Protein AF-A0A5M6CST7-F1 (afdb_monomer_lite)

Sequence (290 aa):
MNEDNNKEHNEEEEQFSDDPEEQLRIENELLRLKLQAETGAELQQLENIPPDVENAFLNNILAFERQLDSIEETKIFDLIGQPADFKNESELSNEEIETELERLVELLESHQIEVDYGTDYSSRLKYKFITEELFEHSTQKFDIPDMVHHFIYEEFHPNHTLSIEGIAEDFLEMWFSRNMEKDSYIFSDEMISKDGESVTKEQFLLRVQHVFDAYIDFENAKYEIQDVSFHMTHEGEEPTATGYTEGILEYDAVLENKEIQKIKSPFKLYMQHRFGYWELFKINMPGLEL

Organism: NCBI:txid2608001

Radius of gyration: 27.17 Å; chains: 1; bounding box: 92×42×63 Å

Foldseek 3Di:
DDDDDDDDDDPPLDQPDPDPQVRLVVLLVVLQVVCCVVPVDDDDDDPPDRSVVSNVVSVVVVVVVVVVVVFDWDFPCVLLPNDPPDDALVVDDLVRLVVVLVVVQVSCVVSQEDEAELDDDRSSVVSNCVPPPRRRDIDGDDPDPPHHHYHYVCVVVPDVQSQQVVLVVVVLVCLQQVHDDLPDPQADQWAAAPVRDTDGSVRLVVLSNVLSVQFPHKAPKDWDWDDKDKDWDPPDPDIKIKIKIKTKIWIWTQGPVRDTDTDIDMKMWMWMDDPRHIHTRYIDDPSRHD

Secondary structure (DSSP, 8-state):
-----------------SSHHHHHHHHHHHHHHHHHHHH---PPP-TT--HHHHHHHHHHHHHHHHHHTTPPEEEHHHHTT--TTPPPGGGS-HHHHHHHHHHHHHHHHHTTEEEE-SS---HHHHHHHHHHTGGG-EEE----TT--EEEEHHHHS--HHHHHHHHHHHHHHHHHTT---TT-TTEEEEEE-TTS-EEEHHHHHHHHHHHHTTEEEEEEEEEEEEEEEEEEE--SSS-EEEEEEEEEEEEEEEETTS-EEEEEEEEEEEEEEETTEEEEEEEEBTTB--

Structure (mmCIF, N/CA/C/O backbone):
data_AF-A0A5M6CST7-F1
#
_entry.id   AF-A0A5M6CST7-F1
#
loop_
_atom_site.group_PDB
_atom_site.id
_atom_site.type_symbol
_atom_site.label_atom_id
_atom_site.label_alt_id
_atom_site.label_comp_id
_atom_site.label_asym_id
_atom_site.label_entity_id
_atom_site.label_seq_id
_atom_site.pdbx_PDB_ins_code
_atom_site.Cartn_x
_atom_site.Cartn_y
_atom_site.Cartn_z
_atom_site.occupancy
_atom_site.B_iso_or_equiv
_atom_site.auth_seq_id
_atom_site.auth_comp_id
_atom_site.auth_asym_id
_atom_site.auth_atom_id
_atom_site.pdbx_PDB_model_num
ATOM 1 N N . MET A 1 1 ? -68.973 12.621 8.209 1.00 36.19 1 MET A N 1
ATOM 2 C CA . MET A 1 1 ? -68.743 13.896 7.503 1.00 36.19 1 MET A CA 1
ATOM 3 C C . MET A 1 1 ? -67.533 14.534 8.153 1.00 36.19 1 MET A C 1
ATOM 5 O O . MET A 1 1 ? -67.666 14.929 9.302 1.00 36.19 1 MET A O 1
ATOM 9 N N . ASN A 1 2 ? -66.329 14.574 7.595 1.00 34.75 2 ASN A N 1
ATOM 10 C CA . ASN A 1 2 ? -65.741 14.267 6.276 1.00 34.75 2 ASN A CA 1
ATOM 11 C C . ASN A 1 2 ? -64.278 13.854 6.623 1.00 34.75 2 ASN A C 1
ATOM 13 O O . ASN A 1 2 ? -63.732 14.451 7.548 1.00 34.75 2 ASN A O 1
ATOM 17 N N . GLU A 1 3 ? -63.671 12.740 6.200 1.00 39.53 3 GLU A N 1
ATOM 18 C CA . GLU A 1 3 ? -63.185 12.349 4.856 1.00 39.53 3 GLU A CA 1
ATOM 19 C C . GLU A 1 3 ? -62.553 13.474 4.015 1.00 39.53 3 GLU A C 1
ATOM 21 O O . GLU A 1 3 ? -63.043 14.597 4.029 1.00 39.53 3 GLU A O 1
ATOM 26 N N . ASP A 1 4 ? -61.484 13.108 3.295 1.00 38.25 4 ASP A N 1
ATOM 27 C CA . ASP A 1 4 ? -60.551 13.890 2.456 1.00 38.25 4 ASP A CA 1
ATOM 28 C C . ASP 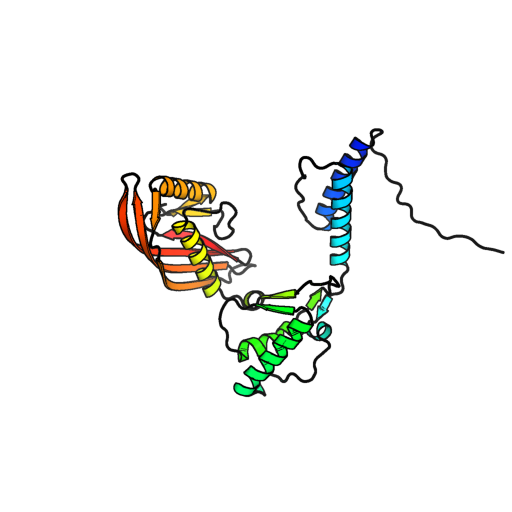A 1 4 ? -59.311 14.489 3.162 1.00 38.25 4 ASP A C 1
ATOM 30 O O . ASP A 1 4 ? -59.423 15.196 4.156 1.00 38.25 4 ASP A O 1
ATOM 34 N N . ASN A 1 5 ? -58.074 14.324 2.676 1.00 34.91 5 ASN A N 1
ATOM 35 C CA . ASN A 1 5 ? -57.596 13.629 1.479 1.00 34.91 5 ASN A CA 1
ATOM 36 C C . ASN A 1 5 ? -56.087 13.354 1.600 1.00 34.91 5 ASN A C 1
ATOM 38 O O . ASN A 1 5 ? -55.311 14.250 1.936 1.00 34.91 5 ASN A O 1
ATOM 42 N N . ASN A 1 6 ? -55.702 12.120 1.286 1.00 37.72 6 ASN A N 1
ATOM 43 C CA . ASN A 1 6 ? -54.333 11.665 1.078 1.00 37.72 6 ASN A CA 1
ATOM 44 C C . ASN A 1 6 ? -53.848 12.264 -0.258 1.00 37.72 6 ASN A C 1
ATOM 46 O O . ASN A 1 6 ? -54.464 12.002 -1.289 1.00 37.72 6 ASN A O 1
ATOM 50 N N . LYS A 1 7 ? -52.816 13.116 -0.257 1.00 34.19 7 LYS A N 1
ATOM 51 C CA . LYS A 1 7 ? -52.190 13.613 -1.493 1.00 34.19 7 LYS A CA 1
ATOM 52 C C . LYS A 1 7 ? -50.909 12.829 -1.742 1.00 34.19 7 LYS A C 1
ATOM 54 O O . LYS A 1 7 ? -49.888 13.107 -1.123 1.00 34.19 7 LYS A O 1
ATOM 59 N N . GLU A 1 8 ? -51.007 11.857 -2.639 1.00 35.62 8 GLU A N 1
ATOM 60 C CA . GLU A 1 8 ? -49.875 11.253 -3.338 1.00 35.62 8 GLU A CA 1
ATOM 61 C C . GLU A 1 8 ? -49.128 12.354 -4.111 1.00 35.62 8 GLU A C 1
ATOM 63 O O . GLU A 1 8 ? -49.735 13.112 -4.873 1.00 35.62 8 GLU A O 1
ATOM 68 N N . HIS A 1 9 ? -47.820 12.481 -3.880 1.00 35.41 9 HIS A N 1
ATOM 69 C CA . HIS A 1 9 ? -46.929 13.258 -4.738 1.00 35.41 9 HIS A CA 1
ATOM 70 C C . HIS A 1 9 ? -46.578 12.374 -5.941 1.00 35.41 9 HIS A C 1
ATOM 72 O O . HIS A 1 9 ? -45.672 11.555 -5.860 1.00 35.41 9 HIS A O 1
ATOM 78 N N . ASN A 1 10 ? -47.327 12.515 -7.036 1.00 35.41 10 ASN A N 1
ATOM 79 C CA . ASN A 1 10 ? -46.859 12.086 -8.351 1.00 35.41 10 ASN A CA 1
ATOM 80 C C . ASN A 1 10 ? -45.934 13.188 -8.879 1.00 35.41 10 ASN A C 1
ATOM 82 O O . ASN A 1 10 ? -46.397 14.301 -9.134 1.00 35.41 10 ASN A O 1
ATOM 86 N N . GLU A 1 11 ? -44.642 12.895 -8.999 1.00 44.38 11 GLU A N 1
ATOM 87 C CA . GLU A 1 11 ? -43.764 13.627 -9.912 1.00 44.38 11 GLU A CA 1
ATOM 88 C C . GLU A 1 11 ? -44.281 13.330 -11.330 1.00 44.38 11 GLU A C 1
ATOM 90 O O . GLU A 1 11 ? -44.349 12.174 -11.739 1.00 44.38 11 GLU A O 1
ATOM 95 N N . GLU A 1 12 ? -44.784 14.344 -12.036 1.00 44.75 12 GLU A N 1
ATOM 96 C CA . GLU A 1 12 ? -45.168 14.199 -13.443 1.00 44.75 12 GLU A CA 1
ATOM 97 C C . GLU A 1 12 ? -43.878 13.978 -14.250 1.00 44.75 12 GLU A C 1
ATOM 99 O O . GLU A 1 12 ? -43.030 14.867 -14.290 1.00 44.75 12 GLU A O 1
ATOM 104 N N . GLU A 1 13 ? -43.707 12.795 -14.849 1.00 57.06 13 GLU A N 1
ATOM 105 C CA . GLU A 1 13 ? -42.608 12.510 -15.782 1.00 57.06 13 GLU A CA 1
ATOM 106 C C . GLU A 1 13 ? -42.675 13.521 -16.941 1.00 57.06 13 GLU A C 1
ATOM 108 O O . GLU A 1 13 ? -43.621 13.521 -17.735 1.00 57.06 13 GLU A O 1
ATOM 113 N N . GLU A 1 14 ? -41.711 14.446 -17.006 1.00 68.25 14 GLU A N 1
ATOM 114 C CA . GLU A 1 14 ? -41.642 15.434 -18.082 1.00 68.25 14 GLU A CA 1
ATOM 115 C C . GLU A 1 14 ? -41.396 14.714 -19.418 1.00 68.25 14 GLU A C 1
ATOM 117 O O . GLU A 1 14 ? -40.376 14.061 -19.629 1.00 68.25 14 GLU A O 1
ATOM 122 N N . GLN A 1 15 ? -42.352 14.824 -20.341 1.00 76.19 15 GLN A N 1
ATOM 123 C CA . GLN A 1 15 ? -42.252 14.199 -21.656 1.00 76.19 15 GLN A CA 1
ATOM 124 C C . GLN A 1 15 ? -41.422 15.083 -22.607 1.00 76.19 15 GLN A C 1
ATOM 126 O O . GLN A 1 15 ? -41.842 16.181 -22.981 1.00 76.19 15 GLN A O 1
ATOM 131 N N . PHE A 1 16 ? -40.250 14.595 -23.010 1.00 80.06 16 PHE A N 1
ATOM 132 C CA . PHE A 1 16 ? -39.266 15.260 -23.871 1.00 80.06 16 PHE A CA 1
ATOM 133 C C . PHE A 1 16 ? -39.248 14.737 -25.319 1.00 80.06 16 PHE A C 1
ATOM 135 O O . PHE A 1 16 ? -38.820 15.469 -26.212 1.00 80.06 16 PHE A O 1
ATOM 142 N N . SER A 1 17 ? -39.729 13.513 -25.573 1.00 83.06 17 SER A N 1
ATOM 143 C CA . SER A 1 17 ? -39.926 12.948 -26.917 1.00 83.06 17 SER A CA 1
ATOM 144 C C . SER A 1 17 ? -41.232 12.143 -27.025 1.00 83.06 17 SER A C 1
ATOM 146 O O . SER A 1 17 ? -41.762 11.612 -26.047 1.00 83.06 17 SER A O 1
ATOM 148 N N . ASP A 1 18 ? -41.758 12.058 -28.250 1.00 80.94 18 ASP A N 1
ATOM 149 C CA . ASP A 1 18 ? -42.875 11.175 -28.615 1.00 80.94 18 ASP A CA 1
ATOM 150 C C . ASP A 1 18 ? -42.402 9.733 -28.899 1.00 80.94 18 ASP A C 1
ATOM 152 O O . ASP A 1 18 ? -43.227 8.819 -28.977 1.00 80.94 18 ASP A O 1
ATOM 156 N N . ASP A 1 19 ? -41.091 9.525 -29.076 1.00 86.75 19 ASP A N 1
ATOM 157 C CA . ASP A 1 19 ? -40.472 8.204 -29.191 1.00 86.75 19 ASP A CA 1
ATOM 158 C C . ASP A 1 19 ? -40.077 7.689 -27.792 1.00 86.75 19 ASP A C 1
ATOM 160 O O . ASP A 1 19 ? -39.205 8.286 -27.154 1.00 86.75 19 ASP A O 1
ATOM 164 N N . PRO A 1 20 ? -40.679 6.587 -27.300 1.00 83.12 20 PRO A N 1
ATOM 165 C CA . PRO A 1 20 ? -40.382 6.039 -25.977 1.00 83.12 20 PRO A CA 1
ATOM 166 C C . PRO A 1 20 ? -38.906 5.688 -25.763 1.00 83.12 20 PRO A C 1
ATOM 168 O O . PRO A 1 20 ? -38.406 5.789 -24.645 1.00 83.12 20 PRO A O 1
ATOM 171 N N . GLU A 1 21 ? -38.200 5.269 -26.817 1.00 83.81 21 GLU A N 1
ATOM 172 C CA . GLU A 1 21 ? -36.782 4.919 -26.705 1.00 83.81 21 GLU A CA 1
ATOM 173 C C . GLU A 1 21 ? -35.912 6.178 -26.589 1.00 83.81 21 GLU A C 1
ATOM 175 O O . GLU A 1 21 ? -34.983 6.227 -25.786 1.00 83.81 21 GLU A O 1
ATOM 180 N N . GLU A 1 22 ? -36.242 7.231 -27.340 1.00 84.06 22 GLU A N 1
ATOM 181 C CA . GLU A 1 22 ? -35.560 8.525 -27.259 1.00 84.06 22 GLU A CA 1
ATOM 182 C C . GLU A 1 22 ? -35.839 9.240 -25.928 1.00 84.06 22 GLU A C 1
ATOM 184 O O . GLU A 1 22 ? -34.917 9.803 -25.340 1.00 84.06 22 GLU A O 1
ATOM 189 N N . GLN A 1 23 ? -37.070 9.146 -25.410 1.00 88.38 23 GLN A N 1
ATOM 190 C CA . GLN A 1 23 ? -37.449 9.642 -24.083 1.00 88.38 23 GLN A CA 1
ATOM 191 C C . GLN A 1 23 ? -36.551 9.048 -22.987 1.00 88.38 23 GLN A C 1
ATOM 193 O O . GLN A 1 23 ? -35.937 9.794 -22.226 1.00 88.38 23 GLN A O 1
ATOM 198 N N . LEU A 1 24 ? -36.401 7.718 -22.959 1.00 86.38 24 LEU A N 1
ATOM 199 C CA . LEU A 1 24 ? -35.557 7.033 -21.974 1.00 86.38 24 LEU A CA 1
ATOM 200 C C . LEU A 1 24 ? -34.084 7.442 -22.079 1.00 86.38 24 LEU A C 1
ATOM 202 O O . LEU A 1 24 ? -33.397 7.560 -21.068 1.00 86.38 24 LEU A O 1
ATOM 206 N N . ARG A 1 25 ? -33.577 7.697 -23.291 1.00 86.75 25 ARG A N 1
ATOM 207 C CA . ARG A 1 25 ? -32.190 8.161 -23.466 1.00 86.75 25 ARG A CA 1
ATOM 208 C C . ARG A 1 25 ? -31.978 9.556 -22.879 1.00 86.75 25 ARG A C 1
ATOM 210 O O . ARG A 1 25 ? -30.948 9.784 -22.251 1.00 86.75 25 ARG A O 1
ATOM 217 N N . ILE A 1 26 ? -32.948 10.457 -23.042 1.00 87.19 26 ILE A N 1
ATOM 218 C CA . ILE A 1 26 ? -32.912 11.801 -22.447 1.00 87.19 26 ILE A CA 1
ATOM 219 C C . ILE A 1 26 ? -32.985 11.711 -20.917 1.00 87.19 26 ILE A C 1
ATOM 221 O O . ILE A 1 26 ? -32.210 12.370 -20.223 1.00 87.19 26 ILE A O 1
ATOM 225 N N . GLU A 1 27 ? -33.859 10.858 -20.381 1.00 87.25 27 GLU A N 1
ATOM 226 C CA . GLU A 1 27 ? -33.959 10.612 -18.937 1.00 87.25 27 GLU A CA 1
ATOM 227 C C . GLU A 1 27 ? -32.657 10.050 -18.354 1.00 87.25 27 GLU A C 1
ATOM 229 O O . GLU A 1 27 ? -32.213 10.508 -17.302 1.00 87.25 27 GLU A O 1
ATOM 234 N N . ASN A 1 28 ? -31.997 9.120 -19.051 1.00 88.50 28 ASN A N 1
ATOM 235 C CA . ASN A 1 28 ? -30.706 8.573 -18.625 1.00 88.50 28 ASN A CA 1
ATOM 236 C C . ASN A 1 28 ? -29.609 9.641 -18.605 1.00 88.50 28 ASN A C 1
ATOM 238 O O . ASN A 1 28 ? -28.805 9.681 -17.673 1.00 88.50 28 ASN A O 1
ATOM 242 N N . GLU A 1 29 ? -29.567 10.528 -19.603 1.00 88.19 29 GLU A N 1
ATOM 243 C CA . GLU A 1 29 ? -28.631 11.657 -19.604 1.00 88.19 29 GLU A CA 1
ATOM 244 C C . GLU A 1 29 ? -28.895 12.612 -18.436 1.00 88.19 29 GLU A C 1
ATOM 246 O O . GLU A 1 29 ? -27.953 13.015 -17.749 1.00 88.19 29 GLU A O 1
ATOM 251 N N . LEU A 1 30 ? -30.163 12.925 -18.157 1.00 88.75 30 LEU A N 1
ATOM 252 C CA . LEU A 1 30 ? -30.540 13.779 -17.033 1.00 88.75 30 LEU A CA 1
ATOM 253 C C . LEU A 1 30 ? -30.191 13.134 -15.684 1.00 88.75 30 LEU A C 1
ATOM 255 O O . LEU A 1 30 ? -29.635 13.807 -14.815 1.00 88.75 30 LEU A O 1
ATOM 259 N N . LEU A 1 31 ? -30.464 11.837 -15.516 1.00 86.81 31 LEU A N 1
ATOM 260 C CA . LEU A 1 31 ? -30.091 11.074 -14.323 1.00 86.81 31 LEU A CA 1
ATOM 261 C C . LEU A 1 31 ? -28.578 11.050 -14.120 1.00 86.81 31 LEU A C 1
ATOM 263 O O . LEU A 1 31 ? -28.119 11.217 -12.994 1.00 86.81 31 LEU A O 1
ATOM 267 N N . ARG A 1 32 ? -27.793 10.908 -15.192 1.00 87.12 32 ARG A N 1
ATOM 268 C CA . ARG A 1 32 ? -26.329 10.927 -15.115 1.00 87.12 32 ARG A CA 1
ATOM 269 C C . ARG A 1 32 ? -25.798 12.295 -14.689 1.00 87.12 32 ARG A C 1
ATOM 271 O O . ARG A 1 32 ? -24.958 12.365 -13.798 1.00 87.12 32 ARG A O 1
ATOM 278 N N . LEU A 1 33 ? -26.325 13.376 -15.269 1.00 87.75 33 LEU A N 1
ATOM 279 C CA . LEU A 1 33 ? -25.985 14.745 -14.861 1.00 87.75 33 LEU A CA 1
ATOM 280 C C . LEU A 1 33 ? -26.369 15.012 -13.403 1.00 87.75 33 LEU A C 1
ATOM 282 O O . LEU A 1 33 ? -25.621 15.658 -12.675 1.00 87.75 33 LEU A O 1
ATOM 286 N N . LYS A 1 34 ? -27.526 14.503 -12.970 1.00 85.81 34 LYS A N 1
ATOM 287 C CA . LYS A 1 34 ? -27.993 14.607 -11.587 1.00 85.81 34 LYS A CA 1
ATOM 288 C C . LYS A 1 34 ? -27.090 13.839 -10.625 1.00 85.81 34 LYS A C 1
ATOM 290 O O . LYS A 1 34 ? -26.701 14.402 -9.612 1.00 85.81 34 LYS A O 1
ATOM 295 N N . LEU A 1 35 ? -26.714 12.606 -10.963 1.00 84.31 35 LEU A N 1
ATOM 296 C CA . LEU A 1 35 ? -25.753 11.801 -10.205 1.00 84.31 35 LEU A CA 1
ATOM 297 C C . LEU A 1 35 ? -24.406 12.511 -10.089 1.00 84.31 35 LEU A C 1
ATOM 299 O O . LEU A 1 35 ? -23.912 12.685 -8.981 1.00 84.31 35 LEU A O 1
ATOM 303 N N . GLN A 1 36 ? -23.859 13.004 -11.200 1.00 84.44 36 GLN A N 1
ATOM 304 C CA . GLN A 1 36 ? -22.606 13.757 -11.201 1.00 84.44 36 GLN A CA 1
ATOM 305 C C . GLN A 1 36 ? -22.696 15.025 -10.336 1.00 84.44 36 GLN A C 1
ATOM 307 O O . GLN A 1 36 ? -21.750 15.358 -9.629 1.00 84.44 36 GLN A O 1
ATOM 312 N N . ALA A 1 37 ? -23.828 15.732 -10.366 1.00 83.44 37 ALA A N 1
ATOM 313 C CA . ALA A 1 37 ? -24.028 16.946 -9.580 1.00 83.44 37 ALA A CA 1
ATOM 314 C C . ALA A 1 37 ? -24.250 16.681 -8.079 1.00 83.44 37 ALA A C 1
ATOM 316 O O . ALA A 1 37 ? -23.773 17.468 -7.266 1.00 83.44 37 ALA A O 1
ATOM 317 N N . GLU A 1 38 ? -24.989 15.625 -7.717 1.00 80.75 38 GLU A N 1
ATOM 318 C CA . GLU A 1 38 ? -25.287 15.270 -6.319 1.00 80.75 38 GLU A CA 1
ATOM 319 C C . GLU A 1 38 ? -24.093 14.575 -5.640 1.00 80.75 38 GLU A C 1
ATOM 321 O O . GLU A 1 38 ? -23.806 14.874 -4.489 1.00 80.75 38 GLU A O 1
ATOM 326 N N . THR A 1 39 ? -23.371 13.705 -6.354 1.00 75.69 39 THR A N 1
ATOM 327 C CA . THR A 1 39 ? -22.379 12.779 -5.758 1.00 75.69 39 THR A CA 1
ATOM 328 C C . THR A 1 39 ? -20.943 13.010 -6.236 1.00 75.69 39 THR A C 1
ATOM 330 O O . THR A 1 39 ? -20.000 12.474 -5.666 1.00 75.69 39 THR A O 1
ATOM 333 N N . GLY A 1 40 ? -20.746 13.781 -7.312 1.00 74.88 40 GLY A N 1
ATOM 334 C CA . GLY A 1 40 ? -19.445 13.910 -7.974 1.00 74.88 40 GLY A CA 1
ATOM 335 C C . GLY A 1 40 ? -19.045 12.703 -8.832 1.00 74.88 40 GLY A C 1
ATOM 336 O O . GLY A 1 40 ? -17.993 12.749 -9.466 1.00 74.88 40 GLY A O 1
ATOM 337 N N . ALA A 1 41 ? -19.863 11.644 -8.897 1.00 74.31 41 ALA A N 1
ATOM 338 C CA . ALA A 1 41 ? -19.558 10.445 -9.671 1.00 74.31 41 ALA A CA 1
ATOM 339 C C . ALA A 1 41 ? -19.492 10.735 -11.183 1.00 74.31 41 ALA A C 1
ATOM 341 O O . ALA A 1 41 ? -20.476 11.142 -11.809 1.00 74.31 41 ALA A O 1
ATOM 342 N N . GLU A 1 42 ? -18.340 10.463 -11.797 1.00 73.06 42 GLU A N 1
ATOM 343 C CA . GLU A 1 42 ? -18.177 10.486 -13.251 1.00 73.06 42 GLU A CA 1
ATOM 344 C C . GLU A 1 42 ? -18.534 9.120 -13.843 1.00 73.06 42 GLU A C 1
ATOM 346 O O . GLU A 1 42 ? -17.693 8.243 -14.038 1.00 73.06 42 GLU A O 1
ATOM 351 N N . LEU A 1 43 ? -19.817 8.925 -14.137 1.00 71.25 43 LEU A N 1
ATOM 352 C CA . LEU A 1 43 ? -20.273 7.712 -14.807 1.00 71.25 43 LEU A CA 1
ATOM 353 C C . LEU A 1 43 ? -19.960 7.799 -16.304 1.00 71.25 43 LEU A C 1
ATOM 355 O O . LEU A 1 43 ? -20.490 8.651 -17.018 1.00 71.25 43 LEU A O 1
ATOM 359 N N . GLN A 1 44 ? -19.118 6.893 -16.798 1.00 67.94 44 GLN A N 1
ATOM 360 C CA . GLN A 1 44 ? -18.920 6.735 -18.236 1.00 67.94 44 GLN A CA 1
ATOM 361 C C . GLN A 1 44 ? -20.199 6.198 -18.887 1.00 67.94 44 GLN A C 1
ATOM 363 O O . GLN A 1 44 ? -20.944 5.415 -18.293 1.00 67.94 44 GLN A O 1
ATOM 368 N N . GLN A 1 45 ? -20.465 6.620 -20.125 1.00 65.12 45 GLN A N 1
ATOM 369 C CA . GLN A 1 45 ? -21.585 6.085 -20.889 1.00 65.12 45 GLN A CA 1
ATOM 370 C C . GLN A 1 45 ? -21.347 4.597 -21.152 1.00 65.12 45 GLN A C 1
ATOM 372 O O . GLN A 1 45 ? -20.356 4.217 -21.775 1.00 65.12 45 GLN A O 1
ATOM 377 N N . LEU A 1 46 ? -22.260 3.754 -20.675 1.00 65.94 46 LEU A N 1
ATOM 378 C CA . LEU A 1 46 ? -22.184 2.321 -20.911 1.00 65.94 46 LEU A CA 1
ATOM 379 C C . LEU A 1 46 ? -22.594 2.036 -22.360 1.00 65.94 46 LEU A C 1
ATOM 381 O O . LEU A 1 46 ? -23.756 2.184 -22.741 1.00 65.94 46 LEU A O 1
ATOM 385 N N . GLU A 1 47 ? -21.631 1.659 -23.199 1.00 68.81 47 GLU A N 1
ATOM 386 C CA . GLU A 1 47 ? -21.910 1.352 -24.600 1.00 68.81 47 GLU A CA 1
ATOM 387 C C . GLU A 1 47 ? -22.736 0.059 -24.735 1.00 68.81 47 GLU A C 1
ATOM 389 O O . GLU A 1 47 ? -22.429 -0.965 -24.127 1.00 68.81 47 GLU A O 1
ATOM 394 N N . ASN A 1 48 ? -23.745 0.082 -25.614 1.00 76.12 48 ASN A N 1
ATOM 395 C CA . ASN A 1 48 ? -24.581 -1.069 -25.994 1.00 76.12 48 ASN A CA 1
ATOM 396 C C . ASN A 1 48 ? -25.521 -1.627 -24.908 1.00 76.12 48 ASN A C 1
ATOM 398 O O . ASN A 1 48 ? -25.870 -2.809 -24.954 1.00 76.12 48 ASN A O 1
ATOM 402 N N . ILE A 1 49 ? -25.977 -0.797 -23.968 1.00 82.62 49 ILE A N 1
ATOM 403 C CA . ILE A 1 49 ? -27.019 -1.184 -23.007 1.00 82.62 49 ILE A CA 1
ATOM 404 C C . ILE A 1 49 ? -28.393 -0.671 -23.476 1.00 82.62 49 ILE A C 1
ATOM 406 O O . ILE A 1 49 ? -28.491 0.473 -23.923 1.00 82.62 49 ILE A O 1
ATOM 410 N N . PRO A 1 50 ? -29.460 -1.492 -23.405 1.00 89.75 50 PRO A N 1
ATOM 411 C CA . PRO A 1 50 ? -30.828 -1.029 -23.628 1.00 89.75 50 PRO A CA 1
ATOM 412 C C . PRO A 1 50 ? -31.199 0.149 -22.702 1.00 89.75 50 PRO A C 1
ATOM 414 O O . PRO A 1 50 ? -30.890 0.084 -21.508 1.00 89.75 50 PRO A O 1
ATOM 417 N N . PRO A 1 51 ? -31.862 1.213 -23.203 1.00 85.19 51 PRO A N 1
ATOM 418 C CA . PRO A 1 51 ? -32.141 2.417 -22.411 1.00 85.19 51 PRO A CA 1
ATOM 419 C C . PRO A 1 51 ? -32.899 2.167 -21.101 1.00 85.19 51 PRO A C 1
ATOM 421 O O . PRO A 1 51 ? -32.629 2.830 -20.106 1.00 85.19 51 PRO A O 1
ATOM 424 N N . ASP A 1 52 ? -33.801 1.188 -21.071 1.00 87.12 52 ASP A N 1
ATOM 425 C CA . ASP A 1 52 ? -34.563 0.782 -19.886 1.00 87.12 52 ASP A CA 1
ATOM 426 C C . ASP A 1 52 ? -33.684 0.136 -18.801 1.00 87.12 52 ASP A C 1
ATOM 428 O O . ASP A 1 52 ? -33.854 0.403 -17.611 1.00 87.12 52 ASP A O 1
ATOM 432 N N . VAL A 1 53 ? -32.708 -0.681 -19.205 1.00 84.88 53 VAL A N 1
ATOM 433 C CA . VAL A 1 53 ? -31.750 -1.316 -18.287 1.00 84.88 53 VAL A CA 1
ATOM 434 C C . VAL A 1 53 ? -30.800 -0.278 -17.695 1.00 84.88 53 VAL A C 1
ATOM 436 O O . VAL A 1 53 ? -30.538 -0.298 -16.492 1.00 84.88 53 VAL A O 1
ATOM 439 N N . GLU A 1 54 ? -30.307 0.647 -18.520 1.00 87.00 54 GLU A N 1
ATOM 440 C CA . GLU A 1 54 ? -29.472 1.756 -18.053 1.00 87.00 54 GLU A CA 1
ATOM 441 C C . GLU A 1 54 ? -30.245 2.666 -17.084 1.00 87.00 54 GLU A C 1
ATOM 443 O O . GLU A 1 54 ? -29.718 3.019 -16.030 1.00 87.00 54 GLU A O 1
ATOM 448 N N . ASN A 1 55 ? -31.512 2.973 -17.375 1.00 87.44 55 ASN A N 1
ATOM 449 C CA . ASN A 1 55 ? -32.364 3.775 -16.499 1.00 87.44 55 ASN A CA 1
ATOM 450 C C . ASN A 1 55 ? -32.532 3.132 -15.115 1.00 87.44 55 ASN A C 1
ATOM 452 O O . ASN A 1 55 ? -32.329 3.779 -14.085 1.00 87.44 55 ASN A O 1
ATOM 456 N N . ALA A 1 56 ? -32.845 1.833 -15.082 1.00 85.12 56 ALA A N 1
ATOM 457 C CA . ALA A 1 56 ? -32.975 1.082 -13.838 1.00 85.12 56 ALA A CA 1
ATOM 458 C C . ALA A 1 56 ? -31.663 1.071 -13.035 1.00 85.12 56 ALA A C 1
ATOM 460 O O . ALA A 1 56 ? -31.681 1.219 -11.813 1.00 85.12 56 ALA A O 1
ATOM 461 N N . PHE A 1 57 ? -30.520 0.931 -13.709 1.00 86.31 57 PHE A N 1
ATOM 462 C CA . PHE A 1 57 ? -29.203 0.977 -13.078 1.00 86.31 57 PHE A CA 1
ATOM 463 C C . PHE A 1 57 ? -28.897 2.347 -12.457 1.00 86.31 57 PHE A C 1
ATOM 465 O O . PHE A 1 57 ? -28.551 2.409 -11.278 1.00 86.31 57 PHE A O 1
ATOM 472 N N . LEU A 1 58 ? -29.078 3.441 -13.205 1.00 86.50 58 LEU A N 1
ATOM 473 C CA . LEU A 1 58 ? -28.832 4.802 -12.713 1.00 86.50 58 LEU A CA 1
ATOM 474 C C . LEU A 1 58 ? -29.733 5.146 -11.521 1.00 86.50 58 LEU A C 1
ATOM 476 O O . LEU A 1 58 ? -29.268 5.728 -10.543 1.00 86.50 58 LEU A O 1
ATOM 480 N N . ASN A 1 59 ? -31.001 4.734 -11.560 1.00 84.19 59 ASN A N 1
ATOM 481 C CA . ASN A 1 59 ? -31.914 4.911 -10.433 1.00 84.19 59 ASN A CA 1
ATOM 482 C C . ASN A 1 59 ? -31.481 4.113 -9.195 1.00 84.19 59 ASN A C 1
ATOM 484 O O . ASN A 1 59 ? -31.579 4.629 -8.082 1.00 84.19 59 ASN A O 1
ATOM 488 N N . ASN A 1 60 ? -30.966 2.892 -9.370 1.00 82.75 60 ASN A N 1
ATOM 489 C CA . ASN A 1 60 ? -30.432 2.103 -8.258 1.00 82.75 60 ASN A CA 1
ATOM 490 C C . ASN A 1 60 ? -29.186 2.751 -7.641 1.00 82.75 60 ASN A C 1
ATOM 492 O O . ASN A 1 60 ? -29.104 2.814 -6.417 1.00 82.75 60 ASN A O 1
ATOM 496 N N . ILE A 1 61 ? -28.260 3.273 -8.458 1.00 83.12 61 ILE A N 1
ATOM 497 C CA . ILE A 1 61 ? -27.102 4.029 -7.953 1.00 83.12 61 ILE A CA 1
ATOM 498 C C . ILE A 1 61 ? -27.582 5.252 -7.178 1.00 83.12 61 ILE A C 1
ATOM 500 O O . ILE A 1 61 ? -27.192 5.438 -6.034 1.00 83.12 61 ILE A O 1
ATOM 504 N N . LEU A 1 62 ? -28.468 6.065 -7.756 1.00 81.12 62 LEU A N 1
ATOM 505 C CA . LEU A 1 62 ? -28.934 7.290 -7.105 1.00 81.12 62 LEU A CA 1
ATOM 506 C C . LEU A 1 62 ? -29.655 6.998 -5.784 1.00 81.12 62 LEU A C 1
ATOM 508 O O . LEU A 1 62 ? -29.487 7.729 -4.811 1.00 81.12 62 LEU A O 1
ATOM 512 N N . ALA A 1 63 ? -30.455 5.933 -5.735 1.00 79.81 63 ALA A N 1
ATOM 513 C CA . ALA A 1 63 ? -31.101 5.491 -4.506 1.00 79.81 63 ALA A CA 1
ATOM 514 C C . ALA A 1 63 ? -30.084 5.019 -3.456 1.00 79.81 63 ALA A C 1
ATOM 516 O O . ALA A 1 63 ? -30.268 5.316 -2.278 1.00 79.81 63 ALA A O 1
ATOM 517 N N . PHE A 1 64 ? -29.025 4.324 -3.875 1.00 79.06 64 PHE A N 1
ATOM 518 C CA . PHE A 1 64 ? -27.945 3.877 -3.001 1.00 79.06 64 PHE A CA 1
ATOM 519 C C . PHE A 1 64 ? -27.148 5.058 -2.436 1.00 79.06 64 PHE A C 1
ATOM 521 O O . PHE A 1 64 ? -27.060 5.196 -1.223 1.00 79.06 64 PHE A O 1
ATOM 528 N N . GLU A 1 65 ? -26.674 5.970 -3.284 1.00 76.69 65 GLU A N 1
ATOM 529 C CA . GLU A 1 65 ? -25.910 7.163 -2.881 1.00 76.69 65 GLU A CA 1
ATOM 530 C C . GLU A 1 65 ? -26.701 8.050 -1.911 1.00 76.69 65 GLU A C 1
ATOM 532 O O . GLU A 1 65 ? -26.211 8.466 -0.867 1.00 76.69 65 GLU A O 1
ATOM 537 N N . ARG A 1 66 ? -27.994 8.259 -2.181 1.00 75.88 66 ARG A N 1
ATOM 538 C CA . ARG A 1 66 ? -28.869 9.008 -1.267 1.00 75.88 66 ARG A CA 1
ATOM 539 C C . ARG A 1 66 ? -29.101 8.297 0.056 1.00 75.88 66 ARG A C 1
ATOM 541 O O . ARG A 1 66 ? -29.326 8.958 1.067 1.00 75.88 66 ARG A O 1
ATOM 548 N N . GLN A 1 67 ? -29.107 6.964 0.051 1.00 71.50 67 GLN A N 1
ATOM 549 C CA . GLN A 1 67 ? -29.121 6.206 1.293 1.00 71.50 67 GLN A CA 1
ATOM 550 C C . GLN A 1 67 ? -27.810 6.440 2.045 1.00 71.50 67 GLN A C 1
ATOM 552 O O . GLN A 1 67 ? -27.902 6.814 3.209 1.00 71.50 67 GLN A O 1
ATOM 557 N N . LEU A 1 68 ? -26.646 6.346 1.389 1.00 70.56 68 LEU A N 1
ATOM 558 C CA . LEU A 1 68 ? -25.331 6.614 1.993 1.00 70.56 68 LEU A CA 1
ATOM 559 C C . LEU A 1 68 ? -25.255 7.994 2.657 1.00 70.56 68 LEU A C 1
ATOM 561 O O . LEU A 1 68 ? -24.906 8.079 3.833 1.00 70.56 68 LEU A O 1
ATOM 565 N N . ASP A 1 69 ? -25.675 9.050 1.956 1.00 67.75 69 ASP A N 1
ATOM 566 C CA . ASP A 1 69 ? -25.685 10.431 2.469 1.00 67.75 69 ASP A CA 1
ATOM 567 C C . ASP A 1 69 ? -26.579 10.622 3.705 1.00 67.75 69 ASP A C 1
ATOM 569 O O . ASP A 1 69 ? -26.443 11.592 4.455 1.00 67.75 69 ASP A O 1
ATOM 573 N N . SER A 1 70 ? -27.530 9.711 3.913 1.00 66.94 70 SER A N 1
ATOM 574 C CA . SER A 1 70 ? -28.489 9.758 5.016 1.00 66.94 70 SER A CA 1
ATOM 575 C C . SER A 1 70 ? -28.177 8.790 6.159 1.00 66.94 70 SER A C 1
ATOM 577 O O . SER A 1 70 ? -28.892 8.810 7.164 1.00 66.94 70 SER A O 1
ATOM 579 N N . ILE A 1 71 ? -27.150 7.940 6.026 1.00 74.12 71 ILE A N 1
ATOM 580 C CA . ILE A 1 71 ? -26.791 6.976 7.070 1.00 74.12 71 ILE A CA 1
ATOM 581 C C . ILE A 1 71 ? -26.188 7.718 8.259 1.00 74.12 71 ILE A C 1
ATOM 583 O O . ILE A 1 71 ? -25.226 8.473 8.136 1.00 74.12 71 ILE A O 1
ATOM 587 N N . GLU A 1 72 ? -26.767 7.477 9.435 1.00 77.00 72 GLU A N 1
ATOM 588 C CA . GLU A 1 72 ? -26.243 7.999 10.690 1.00 77.00 72 GLU A CA 1
ATOM 589 C C . GLU A 1 72 ? -24.847 7.421 10.958 1.00 77.00 72 GLU A C 1
ATOM 591 O O . GLU A 1 72 ? -24.645 6.202 10.978 1.00 77.00 72 GLU A O 1
ATOM 596 N N . GLU A 1 73 ? -23.887 8.310 11.199 1.00 85.69 73 GLU A N 1
ATOM 597 C CA . GLU A 1 73 ? -22.586 7.928 11.733 1.00 85.69 73 GLU A CA 1
ATOM 598 C C . GLU A 1 73 ? -22.738 7.421 13.172 1.00 85.69 73 GLU A C 1
ATOM 600 O O . GLU A 1 73 ? -23.434 8.012 14.004 1.00 85.69 73 GLU A O 1
ATOM 605 N N . THR A 1 74 ? -22.049 6.330 13.488 1.00 90.69 74 THR A N 1
ATOM 606 C CA . THR A 1 74 ? -21.985 5.758 14.831 1.00 90.69 74 THR A CA 1
ATOM 607 C C . THR A 1 74 ? -20.551 5.397 15.174 1.00 90.69 74 THR A C 1
ATOM 609 O O . THR A 1 74 ? -19.746 5.106 14.292 1.00 90.69 74 THR A O 1
ATOM 612 N N . LYS A 1 75 ? -20.205 5.415 16.460 1.00 93.75 75 LYS A N 1
ATOM 613 C CA . LYS A 1 75 ? -18.873 4.991 16.883 1.00 93.75 75 LYS A CA 1
ATOM 614 C C . LYS A 1 75 ? -18.745 3.483 16.794 1.00 93.75 75 LYS A C 1
ATOM 616 O O . LYS A 1 75 ? -19.700 2.764 17.093 1.00 93.75 75 LYS A O 1
ATOM 621 N N . ILE A 1 76 ? -17.541 2.999 16.506 1.00 93.31 76 ILE A N 1
ATOM 622 C CA . ILE A 1 76 ? -17.251 1.562 16.570 1.00 93.31 76 ILE A CA 1
ATOM 623 C C . ILE A 1 76 ? -17.594 1.001 17.949 1.00 93.31 76 ILE A C 1
ATOM 625 O O . ILE A 1 76 ? -18.221 -0.050 18.030 1.00 93.31 76 ILE A O 1
ATOM 629 N N . PHE A 1 77 ? -17.293 1.733 19.028 1.00 94.31 77 PHE A N 1
ATOM 630 C CA . PHE A 1 77 ? -17.654 1.331 20.389 1.00 94.31 77 PHE A CA 1
ATOM 631 C C . PHE A 1 77 ? -19.158 1.075 20.572 1.00 94.31 77 PHE A C 1
ATOM 633 O O . PHE A 1 77 ? -19.551 0.120 21.244 1.00 94.31 77 PHE A O 1
ATOM 640 N N . ASP A 1 78 ? -20.004 1.903 19.957 1.00 92.38 78 ASP A N 1
ATOM 641 C CA . ASP A 1 78 ? -21.458 1.743 20.000 1.00 92.38 78 ASP A CA 1
ATOM 642 C C . ASP A 1 78 ? -21.917 0.572 19.121 1.00 92.38 78 ASP A C 1
ATOM 644 O O . ASP A 1 78 ? -22.801 -0.191 19.521 1.00 92.38 78 ASP A O 1
ATOM 648 N N . LEU A 1 79 ? -21.284 0.397 17.955 1.00 90.12 79 LEU A N 1
ATOM 649 C CA . LEU A 1 79 ? -21.581 -0.672 17.000 1.00 90.12 79 LEU A CA 1
ATOM 650 C C . LEU A 1 79 ? -21.375 -2.065 17.609 1.00 90.12 79 LEU A C 1
ATOM 652 O O . LEU A 1 79 ? -22.200 -2.955 17.407 1.00 90.12 79 LEU A O 1
ATOM 656 N N . ILE A 1 80 ? -20.311 -2.231 18.396 1.00 91.94 80 ILE A N 1
ATOM 657 C CA . ILE A 1 80 ? -19.942 -3.507 19.028 1.00 91.94 80 ILE A CA 1
ATOM 658 C C . ILE A 1 80 ? -20.615 -3.734 20.394 1.00 91.94 80 ILE A C 1
ATOM 660 O O . ILE A 1 80 ? -20.259 -4.654 21.132 1.00 91.94 80 ILE A O 1
ATOM 664 N N . GLY A 1 81 ? -21.581 -2.886 20.765 1.00 90.81 81 GLY A N 1
ATOM 665 C CA . GLY A 1 81 ? -22.383 -3.056 21.979 1.00 90.81 81 GLY A CA 1
ATOM 666 C C . GLY A 1 81 ? -21.754 -2.516 23.268 1.00 90.81 81 GLY A C 1
ATOM 667 O O . GLY A 1 81 ? -22.150 -2.954 24.349 1.00 90.81 81 GLY A O 1
ATOM 668 N N . GLN A 1 82 ? -20.825 -1.559 23.172 1.00 92.31 82 GLN A N 1
ATOM 669 C CA . GLN A 1 82 ? -20.213 -0.846 24.304 1.00 92.31 82 GLN A CA 1
ATOM 670 C C . GLN A 1 82 ? -19.571 -1.774 25.358 1.00 92.31 82 GLN A C 1
ATOM 672 O O . GLN A 1 82 ? -19.978 -1.769 26.528 1.00 92.31 82 GLN A O 1
ATOM 677 N N . PRO A 1 83 ? -18.575 -2.595 24.986 1.00 89.62 83 PRO A N 1
ATOM 678 C CA . PRO A 1 83 ? -17.932 -3.521 25.909 1.00 89.62 83 PRO A CA 1
ATOM 679 C C . PRO A 1 83 ? -17.203 -2.757 27.024 1.00 89.62 83 PRO A C 1
ATOM 681 O O . PRO A 1 83 ? -16.215 -2.063 26.799 1.00 89.62 83 PRO A O 1
ATOM 684 N N . ALA A 1 84 ? -17.707 -2.870 28.254 1.00 81.00 84 ALA A N 1
ATOM 685 C CA . ALA A 1 84 ? -17.216 -2.108 29.407 1.00 81.00 84 ALA A CA 1
ATOM 686 C C . ALA A 1 84 ? -16.006 -2.744 30.119 1.00 81.00 84 ALA A C 1
ATOM 688 O O . ALA A 1 84 ? -15.538 -2.224 31.131 1.00 81.00 84 ALA A O 1
ATOM 689 N N . ASP A 1 85 ? -15.553 -3.908 29.663 1.00 89.50 85 ASP A N 1
ATOM 690 C CA . ASP A 1 85 ? -14.602 -4.769 30.361 1.00 89.50 85 ASP A CA 1
ATOM 691 C C . ASP A 1 85 ? -13.187 -4.762 29.767 1.00 89.50 85 ASP A C 1
ATOM 693 O O . ASP A 1 85 ? -12.283 -5.345 30.371 1.00 89.50 85 ASP A O 1
ATOM 697 N N . PHE A 1 86 ? -12.967 -4.065 28.650 1.00 91.12 86 PHE A N 1
ATOM 698 C CA . PHE A 1 86 ? -11.623 -3.814 28.136 1.00 91.12 86 PHE A CA 1
ATOM 699 C C . PHE A 1 86 ? -10.938 -2.724 28.954 1.00 91.12 86 PHE A C 1
ATOM 701 O O . PHE A 1 86 ? -11.413 -1.593 29.067 1.00 91.12 86 PHE A O 1
ATOM 708 N N . LYS A 1 87 ? -9.809 -3.086 29.561 1.00 91.62 87 LYS A N 1
ATOM 709 C CA . LYS A 1 87 ? -8.992 -2.157 30.342 1.00 91.62 87 LYS A CA 1
ATOM 710 C C . LYS A 1 87 ? -8.059 -1.377 29.431 1.00 91.62 87 LYS A C 1
ATOM 712 O O . LYS A 1 87 ? -7.700 -1.839 28.350 1.00 91.62 87 LYS A O 1
ATOM 717 N N . ASN A 1 88 ? -7.611 -0.231 29.925 1.00 91.50 88 ASN A N 1
ATOM 718 C CA . ASN A 1 88 ? -6.552 0.534 29.287 1.00 91.50 88 ASN A CA 1
ATOM 719 C C . ASN A 1 88 ? -5.250 -0.291 29.211 1.00 91.50 88 ASN A C 1
ATOM 721 O O . ASN A 1 88 ? -4.958 -1.095 30.103 1.00 91.50 88 ASN A O 1
ATOM 725 N N . GLU A 1 89 ? -4.470 -0.101 28.147 1.00 93.75 89 GLU A N 1
ATOM 726 C CA . GLU A 1 89 ? -3.286 -0.915 27.855 1.00 93.75 89 GLU A CA 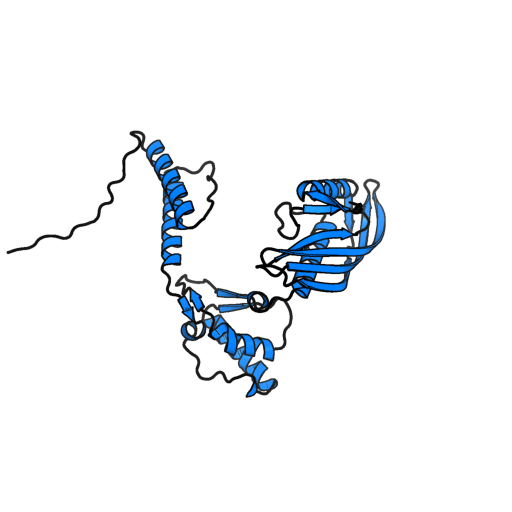1
ATOM 727 C C . GLU A 1 89 ? -2.250 -0.900 28.996 1.00 93.75 89 GLU A C 1
ATOM 729 O O . GLU A 1 89 ? -1.548 -1.886 29.237 1.00 93.75 89 GLU A O 1
ATOM 734 N N . SER A 1 90 ? -2.160 0.219 29.716 1.00 92.75 90 SER A N 1
ATOM 735 C CA . SER A 1 90 ? -1.200 0.494 30.781 1.00 92.75 90 SER A CA 1
ATOM 736 C C . SER A 1 90 ? -1.494 -0.289 32.060 1.00 92.75 90 SER A C 1
ATOM 738 O O . SER A 1 90 ? -0.610 -0.449 32.904 1.00 92.75 90 SER A O 1
ATOM 740 N N . GLU A 1 91 ? -2.710 -0.824 32.185 1.00 93.75 91 GLU A N 1
ATOM 741 C CA . GLU A 1 91 ? -3.146 -1.648 33.311 1.00 93.75 91 GLU A CA 1
ATOM 742 C C . GLU A 1 91 ? -2.881 -3.145 33.100 1.00 93.75 91 GLU A C 1
ATOM 744 O O . GLU A 1 91 ? -3.061 -3.930 34.033 1.00 93.75 91 GLU A O 1
ATOM 749 N N . LEU A 1 92 ? -2.458 -3.547 31.897 1.00 94.81 92 LEU A N 1
ATOM 750 C CA . LEU A 1 92 ? -2.286 -4.942 31.497 1.00 94.81 92 LEU A CA 1
ATOM 751 C C . LEU A 1 92 ? -0.807 -5.307 31.317 1.00 94.81 92 LEU A C 1
ATOM 753 O O . LEU A 1 92 ? -0.010 -4.561 30.733 1.00 94.81 92 LEU A O 1
ATOM 757 N N . SER A 1 93 ? -0.435 -6.502 31.774 1.00 95.69 93 SER A N 1
ATOM 758 C CA . SER A 1 93 ? 0.839 -7.140 31.419 1.00 95.69 93 SER A CA 1
ATOM 759 C C . SER A 1 93 ? 0.874 -7.551 29.941 1.00 95.69 93 SER A C 1
ATOM 761 O O . SER A 1 93 ? -0.138 -7.508 29.247 1.00 95.69 93 SER A O 1
ATOM 763 N N . ASN A 1 94 ? 2.047 -7.925 29.420 1.00 93.88 94 ASN A N 1
ATOM 764 C CA . ASN A 1 94 ? 2.150 -8.359 28.021 1.00 93.88 94 ASN A CA 1
ATOM 765 C C . ASN A 1 94 ? 1.382 -9.665 27.781 1.00 93.88 94 ASN 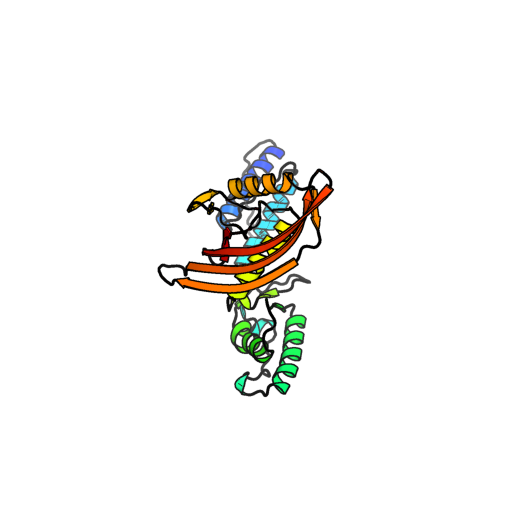A C 1
ATOM 767 O O . ASN A 1 94 ? 0.704 -9.784 26.773 1.00 93.88 94 ASN A O 1
ATOM 771 N N . GLU A 1 95 ? 1.443 -10.609 28.720 1.00 94.44 95 GLU A N 1
ATOM 772 C CA . GLU A 1 95 ? 0.726 -11.882 28.633 1.00 94.44 95 GLU A CA 1
ATOM 773 C C . GLU A 1 95 ? -0.800 -11.694 28.669 1.00 94.44 95 GLU A C 1
ATOM 775 O O . GLU A 1 95 ? -1.529 -12.376 27.949 1.00 94.44 95 GLU A O 1
ATOM 780 N N . GLU A 1 96 ? -1.287 -10.752 29.485 1.00 96.00 96 GLU A N 1
ATOM 781 C CA . GLU A 1 96 ? -2.706 -10.380 29.500 1.00 96.00 96 GLU A CA 1
ATOM 782 C C . GLU A 1 96 ? -3.121 -9.708 28.189 1.00 96.00 96 GLU A C 1
ATOM 784 O O . GLU A 1 96 ? -4.196 -10.009 27.685 1.00 96.00 96 GLU A O 1
ATOM 789 N N . ILE A 1 97 ? -2.268 -8.860 27.603 1.00 97.25 97 ILE A N 1
ATOM 790 C CA . ILE A 1 97 ? -2.557 -8.209 26.319 1.00 97.25 97 ILE A CA 1
ATOM 791 C C . ILE A 1 97 ? -2.730 -9.207 25.183 1.00 97.25 97 ILE A C 1
ATOM 793 O O . ILE A 1 97 ? -3.643 -9.018 24.392 1.00 97.25 97 ILE A O 1
ATOM 797 N N . GLU A 1 98 ? -1.897 -10.245 25.081 1.00 96.00 98 GLU A N 1
ATOM 798 C CA . GLU A 1 98 ? -2.074 -11.254 24.024 1.00 96.00 98 GLU A CA 1
ATOM 799 C C . GLU A 1 98 ? -3.459 -11.907 24.126 1.00 96.00 98 GLU A C 1
ATOM 801 O O . GLU A 1 98 ? -4.199 -11.982 23.150 1.00 96.00 98 GLU A O 1
ATOM 806 N N . THR A 1 99 ? -3.847 -12.293 25.346 1.00 95.69 99 THR A N 1
ATOM 807 C CA . THR A 1 99 ? -5.140 -12.946 25.604 1.00 95.69 99 THR A CA 1
ATOM 808 C C . THR A 1 99 ? -6.317 -11.999 25.346 1.00 95.69 99 THR A C 1
ATOM 810 O O . THR A 1 99 ? -7.335 -12.393 24.782 1.00 95.69 99 THR A O 1
ATOM 813 N N . GLU A 1 100 ? -6.201 -10.740 25.774 1.00 96.56 100 GLU A N 1
ATOM 814 C CA . GLU A 1 100 ? -7.245 -9.734 25.578 1.00 96.56 100 GLU A CA 1
ATOM 815 C C . GLU A 1 100 ? -7.350 -9.284 24.119 1.00 96.56 100 GLU A C 1
ATOM 817 O O . GLU A 1 100 ? -8.452 -8.997 23.661 1.00 96.56 100 GLU A O 1
ATOM 822 N N . LEU A 1 101 ? -6.242 -9.260 23.371 1.00 97.19 101 LEU A N 1
ATOM 823 C CA . LEU A 1 101 ? -6.248 -8.959 21.943 1.00 97.19 101 LEU A CA 1
ATOM 824 C C . LEU A 1 101 ? -6.964 -10.052 21.146 1.00 97.19 101 LEU A C 1
ATOM 826 O O . LEU A 1 101 ? -7.796 -9.714 20.314 1.00 97.19 101 LEU A O 1
ATOM 830 N N . GLU A 1 102 ? -6.706 -11.336 21.421 1.00 96.75 102 GLU A N 1
ATOM 831 C CA . GLU A 1 102 ? -7.441 -12.445 20.787 1.00 96.75 102 GLU A CA 1
ATOM 832 C C . GLU A 1 102 ? -8.954 -12.292 21.006 1.00 96.75 102 GLU A C 1
ATOM 834 O O . GLU A 1 102 ? -9.740 -12.308 20.059 1.00 96.75 102 GLU A O 1
ATOM 839 N N . ARG A 1 103 ? -9.360 -12.033 22.254 1.00 96.31 103 ARG A N 1
ATOM 840 C CA . ARG A 1 103 ? -10.762 -11.797 22.622 1.00 96.31 103 ARG A CA 1
ATOM 841 C C . ARG A 1 103 ? -11.369 -10.580 21.923 1.00 96.31 103 ARG A C 1
ATOM 843 O O . ARG A 1 103 ? -12.553 -10.580 21.589 1.00 96.31 103 ARG A O 1
ATOM 850 N N . LEU A 1 104 ? -10.576 -9.528 21.753 1.00 96.31 104 LEU A N 1
ATOM 851 C CA . LEU A 1 104 ? -10.988 -8.294 21.100 1.00 96.31 104 LEU A CA 1
ATOM 852 C C . LEU A 1 104 ? -11.180 -8.492 19.593 1.00 96.31 104 LEU A C 1
ATOM 854 O O . LEU A 1 104 ? -12.176 -8.022 19.054 1.00 96.31 104 LEU A O 1
ATOM 858 N N . VAL A 1 105 ? -10.280 -9.224 18.934 1.00 96.06 105 VAL A N 1
ATOM 859 C CA . VAL A 1 105 ? -10.398 -9.566 17.508 1.00 96.06 105 VAL A CA 1
ATOM 860 C C . VAL A 1 105 ? -11.637 -10.428 17.262 1.00 96.06 105 VAL A C 1
ATOM 862 O O . VAL A 1 105 ? -12.450 -10.072 16.416 1.00 96.06 105 VAL A O 1
ATOM 865 N N . GLU A 1 106 ? -11.870 -11.471 18.067 1.00 96.31 106 GLU A N 1
ATOM 866 C CA . GLU A 1 106 ? -13.091 -12.291 17.967 1.00 96.31 106 GLU A CA 1
ATOM 867 C C . GLU A 1 106 ? -14.374 -11.451 18.132 1.00 96.31 106 GLU A C 1
ATOM 869 O O . GLU A 1 106 ? -15.385 -11.685 17.461 1.00 96.31 106 GLU A O 1
ATOM 874 N N . LEU A 1 107 ? -14.350 -10.452 19.024 1.00 95.69 107 LEU A N 1
ATOM 875 C CA . LEU A 1 107 ? -15.476 -9.539 19.210 1.00 95.69 107 LEU A CA 1
ATOM 876 C C . LEU A 1 107 ? -15.717 -8.678 17.964 1.00 95.69 107 LEU A C 1
ATOM 878 O O . LEU A 1 107 ? -16.873 -8.548 17.552 1.00 95.69 107 LEU A O 1
ATOM 882 N N . LEU A 1 108 ? -14.665 -8.106 17.376 1.00 95.06 108 LEU A N 1
ATOM 883 C CA . LEU A 1 108 ? -14.761 -7.312 16.148 1.00 95.06 108 LEU A CA 1
ATOM 884 C C . LEU A 1 108 ? -15.279 -8.158 14.976 1.00 95.06 108 LEU A C 1
ATOM 886 O O . LEU A 1 108 ? -16.262 -7.773 14.343 1.00 95.06 108 LEU A O 1
ATOM 890 N N . GLU A 1 109 ? -14.722 -9.353 14.767 1.00 93.62 109 GLU A N 1
ATOM 891 C CA . GLU A 1 109 ? -15.147 -10.280 13.709 1.00 93.62 109 GLU A CA 1
ATOM 892 C C . GLU A 1 109 ? -16.631 -10.654 13.843 1.00 93.62 109 GLU A C 1
ATOM 894 O O . GLU A 1 109 ? -17.380 -10.679 12.861 1.00 93.62 109 GLU A O 1
ATOM 899 N N . SER A 1 110 ? -17.108 -10.879 15.075 1.00 93.25 110 SER A N 1
ATOM 900 C CA . SER A 1 110 ? -18.527 -11.170 15.329 1.00 93.25 110 SER A CA 1
ATOM 901 C C . SER A 1 110 ? -19.471 -10.017 14.954 1.00 93.25 110 SER A C 1
ATOM 903 O O . SER A 1 110 ? -20.660 -10.254 14.730 1.00 93.25 110 SER A O 1
ATOM 905 N N . HIS A 1 111 ? -18.939 -8.797 14.832 1.00 92.06 111 HIS A N 1
ATOM 906 C CA . HIS A 1 111 ? -19.636 -7.593 14.376 1.00 92.06 111 HIS A CA 1
ATOM 907 C C . HIS A 1 111 ? -19.246 -7.183 12.947 1.00 92.06 111 HIS A C 1
ATOM 909 O O . HIS A 1 111 ? -19.530 -6.056 12.551 1.00 92.06 111 HIS A O 1
ATOM 915 N N . GLN A 1 112 ? -18.645 -8.094 12.169 1.00 91.94 112 GLN A N 1
ATOM 916 C CA . GLN A 1 112 ? -18.200 -7.842 10.793 1.00 91.94 112 GLN A CA 1
ATOM 917 C C . GLN A 1 112 ? -17.227 -6.659 10.697 1.00 91.94 112 GLN A C 1
ATOM 919 O O . GLN A 1 112 ? -17.319 -5.841 9.786 1.00 91.94 112 GLN A O 1
ATOM 924 N N . ILE A 1 113 ? -16.310 -6.546 11.655 1.00 94.06 113 ILE A N 1
ATOM 925 C CA . ILE A 1 113 ? -15.211 -5.585 11.617 1.00 94.06 113 ILE A CA 1
ATOM 926 C C . ILE A 1 113 ? -13.897 -6.357 11.570 1.00 94.06 113 ILE A C 1
ATOM 928 O O . ILE A 1 113 ? -13.665 -7.236 12.399 1.00 94.06 113 ILE A O 1
ATOM 932 N N . GLU A 1 114 ? -13.026 -5.981 10.643 1.00 95.56 114 GLU A N 1
ATOM 933 C CA . GLU A 1 114 ? -11.661 -6.481 10.530 1.00 95.56 114 GLU A CA 1
ATOM 934 C C . GLU A 1 114 ? -10.676 -5.310 10.596 1.00 95.56 114 GLU A C 1
ATOM 936 O O . GLU A 1 114 ? -10.968 -4.198 10.145 1.00 95.56 114 GLU A O 1
ATOM 941 N N . VAL A 1 115 ? -9.520 -5.550 11.218 1.00 96.94 115 VAL A N 1
ATOM 942 C CA . VAL A 1 115 ? -8.447 -4.559 11.322 1.00 96.94 115 VAL A CA 1
ATOM 943 C C . VAL A 1 115 ? -7.191 -5.132 10.696 1.00 96.94 115 VAL A C 1
ATOM 945 O O . VAL A 1 115 ? -6.596 -6.077 11.218 1.00 96.94 115 VAL A O 1
ATOM 948 N N . ASP A 1 116 ? -6.784 -4.512 9.600 1.00 96.69 116 ASP A N 1
ATOM 949 C CA . ASP A 1 116 ? -5.625 -4.883 8.814 1.00 96.69 116 ASP A CA 1
ATOM 950 C C . ASP A 1 116 ? -4.399 -4.066 9.232 1.00 96.69 116 ASP A C 1
ATOM 952 O O . ASP A 1 116 ? -4.479 -2.894 9.617 1.00 96.69 116 ASP A O 1
ATOM 956 N N . TYR A 1 117 ? -3.235 -4.703 9.146 1.00 95.69 117 TYR A N 1
ATOM 957 C CA . TYR A 1 117 ? -1.949 -4.094 9.459 1.00 95.69 117 TYR A CA 1
ATOM 958 C C . TYR A 1 117 ? -0.976 -4.386 8.325 1.00 95.69 117 TYR A C 1
ATOM 960 O O . TYR A 1 117 ? -0.767 -5.545 7.967 1.00 95.69 117 TYR A O 1
ATOM 968 N N . GLY A 1 118 ? -0.326 -3.350 7.803 1.00 90.88 118 GLY A N 1
ATOM 969 C CA . GLY A 1 118 ? 0.634 -3.501 6.714 1.00 90.88 118 GLY A CA 1
ATOM 970 C C . GLY A 1 118 ? 1.930 -4.228 7.108 1.00 90.88 118 GLY A C 1
ATOM 971 O O . GLY A 1 118 ? 2.679 -4.688 6.250 1.00 90.88 118 GLY A O 1
ATOM 972 N N . THR A 1 119 ? 2.218 -4.357 8.406 1.00 93.12 119 THR A N 1
ATOM 973 C CA . THR A 1 119 ? 3.364 -5.120 8.918 1.00 93.12 119 THR A CA 1
ATOM 974 C C . THR A 1 119 ? 3.077 -5.710 10.301 1.00 93.12 119 THR A C 1
ATOM 976 O O . THR A 1 119 ? 2.028 -5.471 10.905 1.00 93.12 119 THR A O 1
ATOM 979 N N . ASP A 1 120 ? 4.013 -6.497 10.830 1.00 94.12 120 ASP A N 1
ATOM 980 C CA . ASP A 1 120 ? 3.855 -7.099 12.149 1.00 94.12 120 ASP A CA 1
ATOM 981 C C . ASP A 1 120 ? 4.151 -6.094 13.271 1.00 94.12 120 ASP A C 1
ATOM 983 O O . ASP A 1 120 ? 5.299 -5.841 13.648 1.00 94.12 120 ASP A O 1
ATOM 987 N N . TYR A 1 121 ? 3.085 -5.521 13.826 1.00 95.94 121 TYR A N 1
ATOM 988 C CA . TYR A 1 121 ? 3.158 -4.719 15.042 1.00 95.94 121 TYR A CA 1
ATOM 989 C C . TYR A 1 121 ? 2.979 -5.563 16.302 1.00 95.94 121 TYR A C 1
ATOM 991 O O . TYR A 1 121 ? 2.248 -6.554 16.330 1.00 95.94 121 TYR A O 1
ATOM 999 N N . SER A 1 122 ? 3.574 -5.095 17.403 1.00 96.81 122 SER A N 1
ATOM 1000 C CA . SER A 1 122 ? 3.381 -5.715 18.717 1.00 96.81 122 SER A CA 1
ATOM 1001 C C . SER A 1 122 ? 1.901 -5.757 19.110 1.00 96.81 122 SER A C 1
ATOM 1003 O O . SER A 1 122 ? 1.191 -4.764 18.931 1.00 96.81 122 SER A O 1
ATOM 1005 N N . SER A 1 123 ? 1.466 -6.837 19.757 1.00 97.62 123 SER A N 1
ATOM 1006 C CA . SER A 1 123 ? 0.089 -6.999 20.238 1.00 97.62 123 SER A CA 1
ATOM 1007 C C . SER A 1 123 ? -0.368 -5.864 21.153 1.00 97.62 123 SER A C 1
ATOM 1009 O O . SER A 1 123 ? -1.514 -5.436 21.097 1.00 97.62 123 SER A O 1
ATOM 1011 N N . ARG A 1 124 ? 0.551 -5.282 21.934 1.00 97.12 124 ARG A N 1
ATOM 1012 C CA . ARG A 1 124 ? 0.270 -4.102 22.766 1.00 97.12 124 ARG A CA 1
ATOM 1013 C C . ARG A 1 124 ? -0.131 -2.879 21.948 1.00 97.12 124 ARG A C 1
ATOM 1015 O O . ARG A 1 124 ? -1.032 -2.160 22.362 1.00 97.12 124 ARG A O 1
ATOM 1022 N N . LEU A 1 125 ? 0.524 -2.646 20.813 1.00 97.31 125 LEU A N 1
ATOM 1023 C CA . LEU A 1 125 ? 0.169 -1.555 19.904 1.00 97.31 125 LEU A CA 1
ATOM 1024 C C . LEU A 1 125 ? -1.184 -1.829 19.244 1.00 97.31 125 LEU A C 1
ATOM 1026 O O . LEU A 1 125 ? -2.039 -0.952 19.272 1.00 97.31 125 LEU A O 1
ATOM 1030 N N . LYS A 1 126 ? -1.400 -3.051 18.738 1.00 97.88 126 LYS A N 1
ATOM 1031 C CA . LYS A 1 126 ? -2.673 -3.465 18.123 1.00 97.88 126 LYS A CA 1
ATOM 1032 C C . LYS A 1 126 ? -3.848 -3.281 19.094 1.00 97.88 126 LYS A C 1
ATOM 1034 O O . LYS A 1 126 ? -4.814 -2.595 18.777 1.00 97.88 126 LYS A O 1
ATOM 1039 N N . TYR A 1 127 ? -3.711 -3.795 20.319 1.00 98.00 127 TYR A N 1
ATOM 1040 C CA . TYR A 1 127 ? -4.706 -3.659 21.387 1.00 98.00 127 TYR A CA 1
ATOM 1041 C C . TYR A 1 127 ? -4.984 -2.195 21.745 1.00 98.00 127 TYR A C 1
ATOM 1043 O O . TYR A 1 127 ? -6.141 -1.784 21.853 1.00 98.00 127 TYR A O 1
ATOM 1051 N N . LYS A 1 128 ? -3.921 -1.398 21.913 1.00 97.25 128 LYS A N 1
ATOM 1052 C CA . LYS A 1 128 ? -4.033 0.027 22.224 1.00 97.25 128 LYS A CA 1
ATOM 1053 C C . LY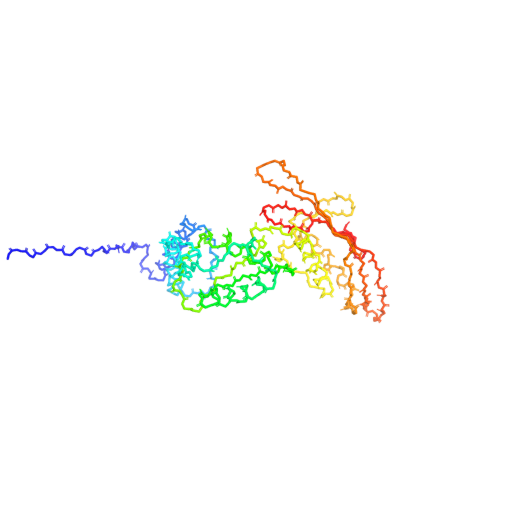S A 1 128 ? -4.800 0.774 21.139 1.00 97.25 128 LYS A C 1
ATOM 1055 O O . LYS A 1 128 ? -5.737 1.493 21.455 1.00 97.25 128 LYS A O 1
ATOM 1060 N N . PHE A 1 129 ? -4.420 0.576 19.879 1.00 97.81 129 PHE A N 1
ATOM 1061 C CA . PHE A 1 129 ? -5.078 1.213 18.746 1.00 97.81 129 PHE A CA 1
ATOM 1062 C C . PHE A 1 129 ? -6.578 0.906 18.735 1.00 97.81 129 PHE A C 1
ATOM 1064 O O . PHE A 1 129 ? -7.391 1.823 18.675 1.00 97.81 129 PHE A O 1
ATOM 1071 N N . ILE A 1 130 ? -6.955 -0.369 18.868 1.00 97.00 130 ILE A N 1
ATOM 1072 C CA . ILE A 1 130 ? -8.367 -0.752 18.823 1.00 97.00 130 ILE A CA 1
ATOM 1073 C C . ILE A 1 130 ? -9.148 -0.101 19.976 1.00 97.00 130 ILE A C 1
ATOM 1075 O O . ILE A 1 130 ? -10.183 0.525 19.753 1.00 97.00 130 ILE A O 1
ATOM 1079 N N . THR A 1 131 ? -8.649 -0.230 21.207 1.00 96.00 131 THR A N 1
ATOM 1080 C CA . THR A 1 131 ? -9.389 0.187 22.410 1.00 96.00 131 THR A CA 1
ATOM 1081 C C . THR A 1 131 ? -9.398 1.694 22.657 1.00 96.00 131 THR A C 1
ATOM 1083 O O . THR A 1 131 ? -10.370 2.205 23.210 1.00 96.00 131 THR A O 1
ATOM 1086 N N . GLU A 1 132 ? -8.338 2.410 22.280 1.00 94.00 132 GLU A N 1
ATOM 1087 C CA . GLU A 1 132 ? -8.177 3.837 22.592 1.00 94.00 132 GLU A CA 1
ATOM 1088 C C . GLU A 1 132 ? -8.441 4.756 21.398 1.00 94.00 132 GLU A C 1
ATOM 1090 O O . GLU A 1 132 ? -8.717 5.938 21.602 1.00 94.00 132 GLU A O 1
ATOM 1095 N N . GLU A 1 133 ? -8.364 4.241 20.168 1.00 95.94 133 GLU A N 1
ATOM 1096 C CA . GLU A 1 133 ? -8.517 5.044 18.951 1.00 95.94 133 GLU A CA 1
ATOM 1097 C C . GLU A 1 133 ? -9.684 4.548 18.095 1.00 95.94 133 GLU A C 1
ATOM 1099 O O . GLU A 1 133 ? -10.635 5.298 17.875 1.00 95.94 133 GLU A O 1
ATOM 1104 N N . LEU A 1 134 ? -9.666 3.281 17.664 1.00 96.12 134 LEU A N 1
ATOM 1105 C CA . LEU A 1 134 ? -10.682 2.750 16.750 1.00 96.12 134 LEU A CA 1
ATOM 1106 C C . LEU A 1 134 ? -12.079 2.759 17.375 1.00 96.12 134 LEU A C 1
ATOM 1108 O O . LEU A 1 134 ? -13.043 3.111 16.709 1.00 96.12 134 LEU A O 1
ATOM 1112 N N . PHE A 1 135 ? -12.204 2.436 18.662 1.00 95.12 135 PHE A N 1
ATOM 1113 C CA . PHE A 1 135 ? -13.475 2.512 19.391 1.00 95.12 135 PHE A CA 1
ATOM 1114 C C . PHE A 1 135 ? -14.133 3.895 19.311 1.00 95.12 135 PHE A C 1
ATOM 1116 O O . PHE A 1 135 ? -15.359 3.994 19.227 1.00 95.12 135 PHE A O 1
ATOM 1123 N N . GLU A 1 136 ? -13.331 4.956 19.300 1.00 94.81 136 GLU A N 1
ATOM 1124 C CA . GLU A 1 136 ? -13.804 6.337 19.221 1.00 94.81 136 GLU A CA 1
ATOM 1125 C C . GLU A 1 136 ? -14.022 6.818 17.780 1.00 94.81 136 GLU A C 1
ATOM 1127 O O . GLU A 1 136 ? -14.619 7.879 17.578 1.00 94.81 136 GLU A O 1
ATOM 1132 N N . HIS A 1 137 ? -13.575 6.046 16.786 1.00 94.50 137 HIS A N 1
ATOM 1133 C CA . HIS A 1 137 ? -13.766 6.349 15.377 1.00 94.50 137 HIS A CA 1
ATOM 1134 C C . HIS A 1 137 ? -15.242 6.204 14.981 1.00 94.50 137 HIS A C 1
ATOM 1136 O O . HIS A 1 137 ? -15.902 5.214 15.310 1.00 94.50 137 HIS A O 1
ATOM 1142 N N . SER A 1 138 ? -15.760 7.210 14.275 1.00 91.94 138 SER A N 1
ATOM 1143 C CA . SER A 1 138 ? -17.104 7.190 13.699 1.00 91.94 138 SER A CA 1
ATOM 1144 C C . SER A 1 138 ? -17.082 6.494 12.343 1.00 91.94 138 SER A C 1
ATOM 1146 O O . SER A 1 138 ? -16.248 6.810 11.503 1.00 91.94 138 SER A O 1
ATOM 1148 N N . THR A 1 139 ? -18.033 5.597 12.110 1.00 89.19 139 THR A N 1
ATOM 1149 C CA . THR A 1 139 ? -18.257 4.949 10.817 1.00 89.19 139 THR A CA 1
ATOM 1150 C C . THR A 1 139 ? -19.743 4.949 10.468 1.00 89.19 139 THR A C 1
ATOM 1152 O O . THR A 1 139 ? -20.606 5.166 11.323 1.00 89.19 139 THR A O 1
ATOM 1155 N N . GLN A 1 140 ? -20.057 4.702 9.203 1.00 84.81 140 GLN A N 1
ATOM 1156 C CA . GLN A 1 140 ? -21.433 4.547 8.751 1.00 84.81 140 GLN A CA 1
ATOM 1157 C C . GLN A 1 140 ? -21.951 3.162 9.133 1.00 84.81 140 GLN A C 1
ATOM 1159 O O . GLN A 1 140 ? -21.294 2.150 8.900 1.00 84.81 140 GLN A O 1
ATOM 1164 N N . LYS A 1 141 ? -23.150 3.098 9.716 1.00 79.12 141 LYS A N 1
ATOM 1165 C CA . LYS A 1 141 ? -23.791 1.818 10.016 1.00 79.12 141 LYS A CA 1
ATOM 1166 C C . LYS A 1 141 ? -24.519 1.297 8.784 1.00 79.12 141 LYS A C 1
ATOM 1168 O O . LYS A 1 141 ? -25.637 1.724 8.491 1.00 79.12 141 LYS A O 1
ATOM 1173 N N . PHE A 1 142 ? -23.926 0.323 8.114 1.00 74.19 142 PHE A N 1
ATOM 1174 C CA . PHE A 1 142 ? -24.586 -0.372 7.019 1.00 74.19 142 PHE A CA 1
ATOM 1175 C C . PHE A 1 142 ? -25.325 -1.615 7.519 1.00 74.19 142 PHE A C 1
ATOM 1177 O O . PHE A 1 142 ? -24.792 -2.398 8.298 1.00 74.19 142 PHE A O 1
ATOM 1184 N N . ASP A 1 143 ? -26.558 -1.811 7.053 1.00 70.19 143 ASP A N 1
ATOM 1185 C CA . ASP A 1 143 ? -27.331 -3.042 7.274 1.00 70.19 143 ASP A CA 1
ATOM 1186 C C . ASP A 1 143 ? -27.364 -3.855 5.974 1.00 70.19 143 ASP A C 1
ATOM 1188 O O . ASP A 1 143 ? -28.409 -4.060 5.354 1.00 70.19 143 ASP A O 1
ATOM 1192 N N . ILE A 1 144 ? -26.171 -4.221 5.497 1.00 75.12 144 ILE A N 1
ATOM 1193 C CA . ILE A 1 144 ? -25.988 -5.048 4.304 1.00 75.12 144 ILE A CA 1
ATOM 1194 C C . ILE A 1 144 ? -25.489 -6.416 4.776 1.00 75.12 144 ILE A C 1
ATOM 1196 O O . ILE A 1 144 ? -24.397 -6.495 5.343 1.00 75.12 144 ILE A O 1
ATOM 1200 N N . PRO A 1 145 ? -26.271 -7.495 4.573 1.00 73.00 145 PRO A N 1
ATOM 1201 C CA . PRO A 1 145 ? -25.841 -8.840 4.927 1.00 73.00 145 PRO A CA 1
ATOM 1202 C C . PRO A 1 145 ? -24.483 -9.177 4.308 1.00 73.00 145 PRO A C 1
ATOM 1204 O O . PRO A 1 145 ? -24.252 -8.883 3.137 1.00 73.00 145 PRO A O 1
ATOM 1207 N N . ASP A 1 146 ? -23.622 -9.817 5.098 1.00 77.44 146 ASP A N 1
ATOM 1208 C CA . ASP A 1 146 ? -22.285 -10.287 4.709 1.00 77.44 146 ASP A CA 1
ATOM 1209 C C . ASP A 1 146 ? -21.267 -9.183 4.358 1.00 77.44 146 ASP A C 1
ATOM 1211 O O . ASP A 1 146 ? -20.191 -9.487 3.842 1.00 77.44 146 ASP A O 1
ATOM 1215 N N . MET A 1 147 ? -21.566 -7.911 4.641 1.00 80.75 147 MET A N 1
ATOM 1216 C CA . MET A 1 147 ? -20.587 -6.840 4.472 1.00 80.75 147 MET A CA 1
ATOM 1217 C C . MET A 1 147 ? -19.693 -6.696 5.706 1.00 80.75 147 MET A C 1
ATOM 1219 O O . MET A 1 147 ? -20.193 -6.585 6.824 1.00 80.75 147 MET A O 1
ATOM 1223 N N . VAL A 1 148 ? -18.379 -6.650 5.472 1.00 87.00 148 VAL A N 1
ATOM 1224 C CA . VAL A 1 148 ? -17.341 -6.467 6.493 1.00 87.00 148 VAL A CA 1
ATOM 1225 C C . VAL A 1 148 ? -16.744 -5.067 6.379 1.00 87.00 148 VAL A C 1
ATOM 1227 O O . VAL A 1 148 ? -16.403 -4.609 5.290 1.00 87.00 148 VAL A O 1
ATOM 1230 N N . HIS A 1 149 ? -16.616 -4.388 7.513 1.00 89.44 149 HIS A N 1
ATOM 1231 C CA . HIS A 1 149 ? -15.891 -3.135 7.645 1.00 89.44 149 HIS A CA 1
ATOM 1232 C C . HIS A 1 149 ? -14.404 -3.421 7.843 1.00 89.44 149 HIS A C 1
ATOM 1234 O O . HIS A 1 149 ? -14.013 -3.930 8.892 1.00 89.44 149 HIS A O 1
ATOM 1240 N N . HIS A 1 150 ? -13.587 -3.060 6.858 1.00 93.12 150 HIS A N 1
ATOM 1241 C CA . HIS A 1 150 ? -12.133 -3.131 6.966 1.00 93.12 150 HIS A CA 1
ATOM 1242 C C . HIS A 1 150 ? -11.572 -1.787 7.422 1.00 93.12 150 HIS A C 1
ATOM 1244 O O . HIS A 1 150 ? -11.886 -0.751 6.835 1.00 93.12 150 HIS A O 1
ATOM 1250 N N . PHE A 1 151 ? -10.729 -1.817 8.449 1.00 95.31 151 PHE A N 1
ATOM 1251 C CA . PHE A 1 151 ? -9.940 -0.672 8.892 1.00 95.31 151 PHE A CA 1
ATOM 1252 C C . PHE A 1 151 ? -8.464 -0.995 8.757 1.00 95.31 151 PHE A C 1
ATOM 1254 O O . PHE A 1 151 ? -7.997 -1.982 9.319 1.00 95.31 151 PHE A O 1
ATOM 1261 N N . ILE A 1 152 ? -7.710 -0.145 8.067 1.00 94.94 152 ILE A N 1
ATOM 1262 C CA . ILE A 1 152 ? -6.270 -0.339 7.908 1.00 94.94 152 ILE A CA 1
ATOM 1263 C C . ILE A 1 152 ? -5.557 0.573 8.904 1.00 94.94 152 ILE A C 1
ATOM 1265 O O . ILE A 1 152 ? -5.741 1.788 8.892 1.00 94.94 152 ILE A O 1
ATOM 1269 N N . TYR A 1 153 ? -4.720 0.010 9.777 1.00 96.75 153 TYR A N 1
ATOM 1270 C CA . TYR A 1 153 ? -3.994 0.783 10.793 1.00 96.75 153 TYR A CA 1
ATOM 1271 C C . TYR A 1 153 ? -3.198 1.957 10.196 1.00 96.75 153 TYR A C 1
ATOM 1273 O O . TYR A 1 153 ? -3.196 3.060 10.748 1.00 96.75 153 TYR A O 1
ATOM 1281 N N . GLU A 1 154 ? -2.558 1.744 9.046 1.00 94.75 154 GLU A N 1
ATOM 1282 C CA . GLU A 1 154 ? -1.774 2.754 8.334 1.00 94.75 154 GLU A CA 1
ATOM 1283 C C . GLU A 1 154 ? -2.592 3.946 7.804 1.00 94.75 154 GLU A C 1
ATOM 1285 O O . GLU A 1 154 ? -1.999 4.986 7.519 1.00 94.75 154 GLU A O 1
ATOM 1290 N N . GLU A 1 155 ? -3.924 3.856 7.719 1.00 90.62 155 GLU A N 1
ATOM 1291 C CA . GLU A 1 155 ? -4.779 5.015 7.403 1.00 90.62 155 GLU A CA 1
ATOM 1292 C C . GLU A 1 155 ? -4.836 6.016 8.566 1.00 90.62 155 GLU A C 1
ATOM 1294 O O . GLU A 1 155 ? -5.004 7.219 8.360 1.00 90.62 155 GLU A O 1
ATOM 1299 N N . PHE A 1 156 ? -4.640 5.534 9.796 1.00 93.50 156 PHE A N 1
ATOM 1300 C CA . PHE A 1 156 ? -4.587 6.346 11.014 1.00 93.50 156 PHE A CA 1
ATOM 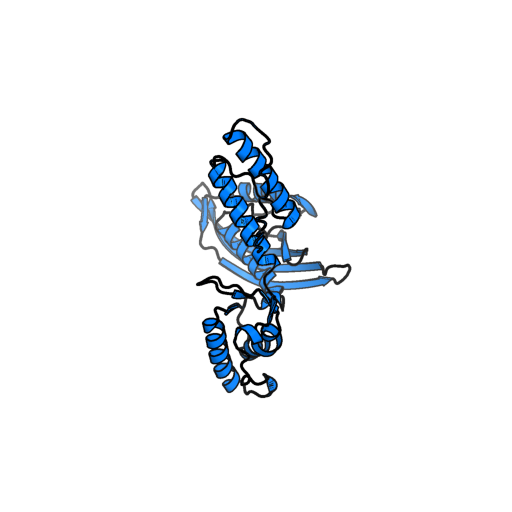1301 C C . PHE A 1 156 ? -3.151 6.737 11.363 1.00 93.50 156 PHE A C 1
ATOM 1303 O O . PHE A 1 156 ? -2.886 7.855 11.810 1.00 93.50 156 PHE A O 1
ATOM 1310 N N . HIS A 1 157 ? -2.215 5.812 11.139 1.00 93.75 157 HIS A N 1
ATOM 1311 C CA . HIS A 1 157 ? -0.799 5.956 11.468 1.00 93.75 157 HIS A CA 1
ATOM 1312 C C . HIS A 1 157 ? 0.073 5.605 10.255 1.00 93.75 157 HIS A C 1
ATOM 1314 O O . HIS A 1 157 ? 0.608 4.495 10.190 1.00 93.75 157 HIS A O 1
ATOM 1320 N N . PRO A 1 158 ? 0.255 6.536 9.295 1.00 91.25 158 PRO A N 1
ATOM 1321 C CA . PRO A 1 158 ? 0.971 6.256 8.055 1.00 91.25 158 PRO A CA 1
ATOM 1322 C C . PRO A 1 158 ? 2.377 5.696 8.276 1.00 91.25 158 PRO A C 1
ATOM 1324 O O . PRO A 1 158 ? 3.228 6.318 8.918 1.00 91.25 158 PRO A O 1
ATOM 1327 N N . ASN A 1 159 ? 2.650 4.541 7.670 1.00 94.19 159 ASN A N 1
ATOM 1328 C CA . ASN A 1 159 ? 3.972 3.928 7.661 1.00 94.19 159 ASN A CA 1
ATOM 1329 C C . ASN A 1 159 ? 4.672 4.194 6.322 1.00 94.19 159 ASN A C 1
ATOM 1331 O O . ASN A 1 159 ? 4.636 3.385 5.399 1.00 94.19 159 ASN A O 1
ATOM 1335 N N . HIS A 1 160 ? 5.325 5.353 6.216 1.00 94.06 160 HIS A N 1
ATOM 1336 C CA . HIS A 1 160 ? 5.970 5.780 4.970 1.00 94.06 160 HIS A CA 1
ATOM 1337 C C . HIS A 1 160 ? 7.085 4.842 4.498 1.00 94.06 160 HIS A C 1
ATOM 1339 O O . HIS A 1 160 ? 7.269 4.689 3.295 1.00 94.06 160 HIS A O 1
ATOM 1345 N N . THR A 1 161 ? 7.820 4.215 5.422 1.00 95.38 161 THR A N 1
ATOM 1346 C CA . THR A 1 161 ? 8.837 3.216 5.068 1.00 95.38 161 THR A CA 1
ATOM 1347 C C . THR A 1 161 ? 8.187 2.050 4.337 1.00 95.38 161 THR A C 1
ATOM 1349 O O . THR A 1 161 ? 8.608 1.730 3.231 1.00 95.38 161 THR A O 1
ATOM 1352 N N . LEU A 1 162 ? 7.116 1.494 4.910 1.00 94.75 162 LEU A N 1
ATOM 1353 C CA . LEU A 1 162 ? 6.382 0.385 4.313 1.00 94.75 162 LEU A CA 1
ATOM 1354 C C . LEU A 1 162 ? 5.777 0.764 2.954 1.00 94.75 162 LEU A C 1
ATOM 1356 O O . LEU A 1 162 ? 5.874 -0.008 2.009 1.00 94.75 162 LEU A O 1
ATOM 1360 N N . SER A 1 163 ? 5.202 1.965 2.819 1.00 95.00 163 SER A N 1
ATOM 1361 C CA . SER A 1 163 ? 4.667 2.429 1.529 1.00 95.00 163 SER A CA 1
ATOM 1362 C C . SER A 1 163 ? 5.749 2.530 0.449 1.00 95.00 163 SER A C 1
ATOM 1364 O O . SER A 1 163 ? 5.528 2.141 -0.695 1.00 95.00 163 SER A O 1
ATOM 1366 N N . ILE A 1 164 ? 6.928 3.053 0.801 1.00 96.88 164 ILE A N 1
ATOM 1367 C CA . ILE A 1 164 ? 8.065 3.169 -0.121 1.00 96.88 164 ILE A CA 1
ATOM 1368 C C . ILE A 1 164 ? 8.591 1.782 -0.510 1.00 96.88 164 ILE A C 1
ATOM 1370 O O . ILE A 1 164 ? 8.937 1.575 -1.672 1.00 96.88 164 ILE A O 1
ATOM 1374 N N . GLU A 1 165 ? 8.648 0.843 0.437 1.00 96.69 165 GLU A N 1
ATOM 1375 C CA . GLU A 1 165 ? 9.009 -0.550 0.165 1.00 96.69 165 GLU A CA 1
ATOM 1376 C C . GLU A 1 165 ? 8.001 -1.197 -0.785 1.00 96.69 165 GLU A C 1
ATOM 1378 O O . GLU A 1 165 ? 8.413 -1.654 -1.846 1.00 96.69 165 GLU A O 1
ATOM 1383 N N . GLY A 1 166 ? 6.699 -1.129 -0.492 1.00 95.94 166 GLY A N 1
ATOM 1384 C CA . GLY A 1 166 ? 5.648 -1.710 -1.336 1.00 95.94 166 GLY A CA 1
ATOM 1385 C C . GLY A 1 166 ? 5.692 -1.210 -2.783 1.00 95.94 166 GLY A C 1
ATOM 1386 O O . GLY A 1 166 ? 5.724 -2.008 -3.711 1.00 95.94 166 GLY A O 1
ATOM 1387 N N . ILE A 1 167 ? 5.846 0.103 -2.995 1.00 97.12 167 ILE A N 1
ATOM 1388 C CA . ILE A 1 167 ? 6.006 0.677 -4.347 1.00 97.12 167 ILE A CA 1
ATOM 1389 C C . ILE A 1 167 ? 7.230 0.105 -5.074 1.00 97.12 167 ILE A C 1
ATOM 1391 O O . ILE A 1 167 ? 7.219 -0.076 -6.295 1.00 97.12 167 ILE A O 1
ATOM 1395 N N . ALA A 1 168 ? 8.321 -0.134 -4.348 1.00 97.38 168 ALA A N 1
ATOM 1396 C CA . ALA A 1 168 ? 9.523 -0.710 -4.926 1.00 97.38 168 ALA A CA 1
ATOM 1397 C C . ALA A 1 168 ? 9.328 -2.177 -5.309 1.00 97.38 168 ALA A C 1
ATOM 1399 O O . ALA A 1 168 ? 9.802 -2.585 -6.369 1.00 97.38 168 ALA A O 1
ATOM 1400 N N . GLU A 1 169 ? 8.636 -2.946 -4.471 1.00 96.81 169 GLU A N 1
ATOM 1401 C CA . GLU A 1 169 ? 8.285 -4.340 -4.742 1.00 96.81 169 GLU A CA 1
ATOM 1402 C C . GLU A 1 169 ? 7.367 -4.450 -5.958 1.00 96.81 169 GLU A C 1
ATOM 1404 O O . GLU A 1 169 ? 7.721 -5.161 -6.898 1.00 96.81 169 GLU A O 1
ATOM 1409 N N . ASP A 1 170 ? 6.296 -3.653 -6.009 1.00 96.88 170 ASP A N 1
ATOM 1410 C CA . ASP A 1 170 ? 5.369 -3.589 -7.143 1.00 96.88 170 ASP A CA 1
ATOM 1411 C C . ASP A 1 170 ? 6.109 -3.266 -8.446 1.00 96.88 170 ASP A C 1
ATOM 1413 O O . ASP A 1 170 ? 5.966 -3.954 -9.461 1.00 96.88 170 ASP A O 1
ATOM 1417 N N . PHE A 1 171 ? 6.971 -2.242 -8.428 1.00 96.75 171 PHE A N 1
ATOM 1418 C CA . PHE A 1 171 ? 7.771 -1.882 -9.597 1.00 96.75 171 PHE A CA 1
ATOM 1419 C C . PHE A 1 171 ? 8.704 -3.021 -10.034 1.00 96.75 171 PHE A C 1
ATOM 1421 O O . PHE A 1 171 ? 8.832 -3.295 -11.231 1.00 96.75 171 PHE A O 1
ATOM 1428 N N . LEU A 1 172 ? 9.390 -3.669 -9.088 1.00 96.00 172 LEU A N 1
ATOM 1429 C CA . LEU A 1 172 ? 10.315 -4.761 -9.383 1.00 96.00 172 LEU A CA 1
ATOM 1430 C C . LEU A 1 172 ? 9.569 -5.998 -9.901 1.00 96.00 172 LEU A C 1
ATOM 1432 O O . LEU A 1 172 ? 10.047 -6.632 -10.841 1.00 96.00 172 LEU A O 1
ATOM 1436 N N . GLU A 1 173 ? 8.390 -6.312 -9.369 1.00 95.50 173 GLU A N 1
ATOM 1437 C CA . GLU A 1 173 ? 7.527 -7.384 -9.868 1.00 95.50 173 GLU A CA 1
ATOM 1438 C C . GLU A 1 173 ? 7.049 -7.100 -11.299 1.00 95.50 173 GLU A C 1
ATOM 1440 O O . GLU A 1 173 ? 7.202 -7.950 -12.184 1.00 95.50 173 GLU A O 1
ATOM 1445 N N . MET A 1 174 ? 6.568 -5.883 -11.575 1.00 95.50 174 MET A N 1
ATOM 1446 C CA . MET A 1 174 ? 6.216 -5.440 -12.932 1.00 95.50 174 MET A CA 1
ATOM 1447 C C . MET A 1 174 ? 7.420 -5.502 -13.882 1.00 95.50 174 MET A C 1
ATOM 1449 O O . MET A 1 174 ? 7.299 -5.896 -15.046 1.00 95.50 174 MET A O 1
ATOM 1453 N N . TRP A 1 175 ? 8.613 -5.155 -13.393 1.00 94.69 175 TRP A N 1
ATOM 1454 C CA . TRP A 1 175 ? 9.849 -5.246 -14.165 1.00 94.69 175 TRP A CA 1
ATOM 1455 C C . TRP A 1 175 ? 10.212 -6.691 -14.513 1.00 94.69 175 TRP A C 1
ATOM 1457 O O . TRP A 1 175 ? 10.464 -6.994 -15.681 1.00 94.69 175 TRP A O 1
ATOM 1467 N N . PHE A 1 176 ? 10.237 -7.589 -13.527 1.00 94.44 176 PHE A N 1
ATOM 1468 C CA . PHE A 1 176 ? 10.627 -8.984 -13.731 1.00 94.44 176 PHE A CA 1
ATOM 1469 C C . PHE A 1 176 ? 9.602 -9.766 -14.549 1.00 94.44 176 PHE A C 1
ATOM 1471 O O . PHE A 1 176 ? 9.991 -10.592 -15.369 1.00 94.44 176 PHE A O 1
ATOM 1478 N N . SER A 1 177 ? 8.313 -9.462 -14.395 1.00 94.62 177 SER A N 1
ATOM 1479 C CA . SER A 1 177 ? 7.243 -10.028 -15.226 1.00 94.62 177 SER A CA 1
ATOM 1480 C C . SER A 1 177 ? 7.172 -9.417 -16.630 1.00 94.62 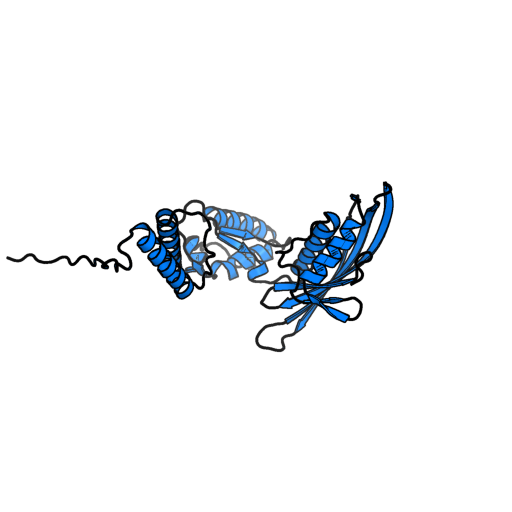177 SER A C 1
ATOM 1482 O O . SER A 1 177 ? 6.427 -9.911 -17.478 1.00 94.62 177 SER A O 1
ATOM 1484 N N . ARG A 1 178 ? 7.950 -8.354 -16.891 1.00 93.75 178 ARG A N 1
ATOM 1485 C CA . ARG A 1 178 ? 7.921 -7.564 -18.129 1.00 93.75 178 ARG A CA 1
ATOM 1486 C C . ARG A 1 178 ? 6.519 -7.056 -18.473 1.00 93.75 178 ARG A C 1
ATOM 1488 O O . ARG A 1 178 ? 6.160 -6.941 -19.646 1.00 93.75 178 ARG A O 1
ATOM 1495 N N . ASN A 1 179 ? 5.737 -6.743 -17.446 1.00 93.50 179 ASN A N 1
ATOM 1496 C CA . ASN A 1 179 ? 4.374 -6.260 -17.569 1.00 93.50 179 ASN A CA 1
ATOM 1497 C C . ASN A 1 179 ? 4.213 -4.985 -16.743 1.00 93.50 179 ASN A C 1
ATOM 1499 O O . ASN A 1 179 ? 3.968 -5.034 -15.543 1.00 93.50 179 ASN A O 1
ATOM 1503 N N . MET A 1 180 ? 4.371 -3.838 -17.403 1.00 92.88 180 MET A N 1
ATOM 1504 C CA . MET A 1 180 ? 4.104 -2.545 -16.781 1.00 92.88 180 MET A CA 1
ATOM 1505 C C . MET A 1 180 ? 2.640 -2.175 -16.972 1.00 92.88 180 MET A C 1
ATOM 1507 O O . MET A 1 180 ? 2.166 -2.023 -18.101 1.00 92.88 180 MET A O 1
ATOM 1511 N N . GLU A 1 181 ? 1.935 -1.978 -15.869 1.00 91.00 181 GLU A N 1
ATOM 1512 C CA . GLU A 1 181 ? 0.529 -1.601 -15.893 1.00 91.00 181 GLU A CA 1
ATOM 1513 C C . GLU A 1 181 ? 0.380 -0.098 -16.138 1.00 91.00 181 GLU A C 1
ATOM 1515 O O . GLU A 1 181 ? 0.808 0.733 -15.332 1.00 91.00 181 GLU A O 1
ATOM 1520 N N . LYS A 1 182 ? -0.248 0.273 -17.263 1.00 86.50 182 LYS A N 1
ATOM 1521 C CA . LYS A 1 182 ? -0.454 1.686 -17.621 1.00 86.50 182 LYS A CA 1
ATOM 1522 C C . LYS A 1 182 ? -1.254 2.434 -16.552 1.00 86.50 182 LYS A C 1
ATOM 1524 O O . LYS A 1 182 ? -0.936 3.584 -16.247 1.00 86.50 182 LYS A O 1
ATOM 1529 N N . ASP A 1 183 ? -2.242 1.771 -15.969 1.00 88.31 183 ASP A N 1
ATOM 1530 C CA . ASP A 1 183 ? -3.174 2.371 -15.014 1.00 88.31 183 ASP A CA 1
ATOM 1531 C C . ASP A 1 183 ? -2.678 2.282 -13.562 1.00 88.31 183 ASP A C 1
ATOM 1533 O O . ASP A 1 183 ? -3.367 2.722 -12.650 1.00 88.31 183 ASP A O 1
ATOM 1537 N N . SER A 1 184 ? -1.459 1.778 -13.334 1.00 91.06 184 SER A N 1
ATOM 1538 C CA . SER A 1 184 ? -0.891 1.696 -11.989 1.00 91.06 184 SER A CA 1
ATOM 1539 C C . SER A 1 184 ? -0.652 3.079 -11.381 1.00 91.06 184 SER A C 1
ATOM 1541 O O . SER A 1 184 ? -0.030 3.952 -12.000 1.00 91.06 184 SER A O 1
ATOM 1543 N N . TYR A 1 185 ? -1.096 3.252 -10.138 1.00 90.00 185 TYR A N 1
ATOM 1544 C CA . TYR A 1 185 ? -0.923 4.473 -9.350 1.00 90.00 185 TYR A CA 1
ATOM 1545 C C . TYR A 1 185 ? 0.481 4.620 -8.750 1.00 90.00 185 TYR A C 1
ATOM 1547 O O . TYR A 1 185 ? 0.794 5.663 -8.189 1.00 90.00 185 TYR A O 1
ATOM 1555 N N . ILE A 1 186 ? 1.359 3.617 -8.897 1.00 94.62 186 ILE A N 1
ATOM 1556 C CA . ILE A 1 186 ? 2.716 3.699 -8.341 1.00 94.62 186 ILE A CA 1
ATOM 1557 C C . ILE A 1 186 ? 3.595 4.702 -9.093 1.00 94.62 186 ILE A C 1
ATOM 1559 O O . ILE A 1 186 ? 4.625 5.107 -8.566 1.00 94.62 186 ILE A O 1
ATOM 1563 N N . PHE A 1 187 ? 3.245 5.078 -10.327 1.00 94.88 187 PHE A N 1
ATOM 1564 C CA . PHE A 1 187 ? 4.029 5.994 -11.158 1.00 94.88 187 PHE A CA 1
ATOM 1565 C C . PHE A 1 187 ? 3.460 7.409 -11.114 1.00 94.88 187 PHE A C 1
ATOM 1567 O O . PHE A 1 187 ? 2.287 7.608 -11.420 1.00 94.88 187 PHE A O 1
ATOM 1574 N N . SER A 1 188 ? 4.332 8.385 -10.877 1.00 94.56 188 SER A N 1
ATOM 1575 C CA . SER A 1 188 ? 4.024 9.803 -11.066 1.00 94.56 188 SER A CA 1
ATOM 1576 C C . SER A 1 188 ? 3.717 10.102 -12.538 1.00 94.56 188 SER A C 1
ATOM 1578 O O . SER A 1 188 ? 4.360 9.562 -13.446 1.00 94.56 188 SER A O 1
ATOM 1580 N N . ASP A 1 189 ? 2.787 11.027 -12.783 1.00 92.88 189 ASP A N 1
ATOM 1581 C CA . ASP A 1 189 ? 2.466 11.529 -14.128 1.00 92.88 189 ASP A CA 1
ATOM 1582 C C . ASP A 1 189 ? 3.687 12.142 -14.833 1.00 92.88 189 ASP A C 1
ATOM 1584 O O . ASP A 1 189 ? 3.848 12.025 -16.055 1.00 92.88 189 ASP A O 1
ATOM 1588 N N . GLU A 1 190 ? 4.574 12.759 -14.047 1.00 93.31 190 GLU A N 1
ATOM 1589 C CA . GLU A 1 190 ? 5.870 13.272 -14.483 1.00 93.31 190 GLU A CA 1
ATOM 1590 C C . GLU A 1 190 ? 7.018 12.541 -13.778 1.00 93.31 190 GLU A C 1
ATOM 1592 O O . GLU A 1 190 ? 7.121 12.525 -12.550 1.00 93.31 190 GLU A O 1
ATOM 1597 N N . MET A 1 191 ? 7.919 11.975 -14.575 1.00 93.12 191 MET A N 1
ATOM 1598 C CA . MET A 1 191 ? 9.107 11.244 -14.147 1.00 93.12 191 MET A CA 1
ATOM 1599 C C . MET A 1 191 ? 10.367 12.037 -14.514 1.00 93.12 191 MET A C 1
ATOM 1601 O O . MET A 1 191 ? 10.373 12.813 -15.467 1.00 93.12 191 MET A O 1
ATOM 1605 N N . ILE A 1 192 ? 11.475 11.816 -13.811 1.00 92.56 192 ILE A N 1
ATOM 1606 C CA . ILE A 1 192 ? 12.763 12.464 -14.090 1.00 92.56 192 ILE A CA 1
ATOM 1607 C C . ILE A 1 192 ? 13.726 11.467 -14.735 1.00 92.56 192 ILE A C 1
ATOM 1609 O O . ILE A 1 192 ? 14.002 10.402 -14.177 1.00 92.56 192 ILE A O 1
ATOM 1613 N N . SER A 1 193 ? 14.288 11.845 -15.884 1.00 87.31 193 SER A N 1
ATOM 1614 C CA . SER A 1 193 ? 15.291 11.058 -16.600 1.00 87.31 193 SER A CA 1
ATOM 1615 C C . SER A 1 193 ? 16.668 11.059 -15.920 1.00 87.31 193 SER A C 1
ATOM 1617 O O . SER A 1 193 ? 16.915 11.787 -14.949 1.00 87.31 193 SER A O 1
ATOM 1619 N N . LYS A 1 194 ? 17.617 10.268 -16.437 1.00 80.75 194 LYS A N 1
ATOM 1620 C CA . LYS A 1 194 ? 19.004 10.258 -15.942 1.00 80.75 194 LYS A CA 1
ATOM 1621 C C . LYS A 1 194 ? 19.674 11.620 -16.130 1.00 80.75 194 LYS A C 1
ATOM 1623 O O . LYS A 1 194 ? 20.427 12.052 -15.256 1.00 80.75 194 LYS A O 1
ATOM 1628 N N . ASP A 1 195 ? 19.341 12.301 -17.224 1.00 83.94 195 ASP A N 1
ATOM 1629 C CA . ASP A 1 195 ? 19.844 13.633 -17.574 1.00 83.94 195 ASP A CA 1
ATOM 1630 C C . ASP A 1 195 ? 19.139 14.769 -16.808 1.00 83.94 195 ASP A C 1
ATOM 1632 O O . ASP A 1 195 ? 19.557 15.926 -16.880 1.00 83.94 195 ASP A O 1
ATOM 1636 N N . GLY A 1 196 ? 18.108 14.445 -16.019 1.00 85.75 196 GLY A N 1
ATOM 1637 C CA . GLY A 1 196 ? 17.348 15.412 -15.226 1.00 85.75 196 GLY A CA 1
ATOM 1638 C C . GLY A 1 196 ? 16.209 16.089 -15.990 1.00 85.75 196 GLY A C 1
ATOM 1639 O O . GLY A 1 196 ? 15.670 17.083 -15.507 1.00 85.75 196 GLY A O 1
ATOM 1640 N N . GLU A 1 197 ? 15.843 15.574 -17.163 1.00 89.94 197 GLU A N 1
ATOM 1641 C CA . GLU A 1 197 ? 14.704 16.062 -17.943 1.00 89.94 197 GLU A CA 1
ATOM 1642 C C . GLU A 1 197 ? 13.395 15.448 -17.428 1.00 89.94 197 GLU A C 1
ATOM 1644 O O . GLU A 1 197 ? 13.368 14.280 -17.038 1.00 89.94 197 GLU A O 1
ATOM 1649 N N . SER A 1 198 ? 12.306 16.226 -17.438 1.00 93.62 198 SER A N 1
ATOM 1650 C CA . SER A 1 198 ? 10.965 15.701 -17.143 1.00 93.62 198 SER A CA 1
ATOM 1651 C C . SER A 1 198 ? 10.448 14.905 -18.345 1.00 93.62 198 SER A C 1
ATOM 1653 O O . SER A 1 198 ? 10.521 15.370 -19.486 1.00 93.62 198 SER A O 1
ATOM 1655 N N . VAL A 1 199 ? 9.945 13.699 -18.090 1.00 93.75 199 VAL A N 1
ATOM 1656 C CA . VAL A 1 199 ? 9.314 12.811 -19.069 1.00 93.75 199 VAL A CA 1
ATOM 1657 C C . VAL A 1 199 ? 7.960 12.367 -18.537 1.00 93.75 199 VAL A C 1
ATOM 1659 O O . VAL A 1 199 ? 7.810 12.071 -17.358 1.00 93.75 199 VAL A O 1
ATOM 1662 N N . THR A 1 200 ? 6.960 12.304 -19.407 1.00 95.06 200 THR A N 1
ATOM 1663 C CA . THR A 1 200 ? 5.619 11.845 -19.005 1.00 95.06 200 THR A CA 1
ATOM 1664 C C . THR A 1 200 ? 5.619 10.350 -18.679 1.00 95.06 200 THR A C 1
ATOM 1666 O O . THR A 1 200 ? 6.406 9.589 -19.256 1.00 95.06 200 THR A O 1
ATOM 1669 N N . LYS A 1 201 ? 4.684 9.905 -17.832 1.00 93.38 201 LYS A N 1
ATOM 1670 C CA . LYS A 1 201 ? 4.429 8.481 -17.560 1.00 93.38 201 LYS A CA 1
ATOM 1671 C C . LYS A 1 201 ? 4.282 7.660 -18.845 1.00 93.38 201 LYS A C 1
ATOM 1673 O O . LYS A 1 201 ? 4.890 6.604 -18.981 1.00 93.38 201 LYS A O 1
ATOM 1678 N N . GLU A 1 202 ? 3.558 8.164 -19.844 1.00 93.81 202 GLU A N 1
ATOM 1679 C CA . GLU A 1 202 ? 3.382 7.463 -21.126 1.00 93.81 202 GLU A CA 1
ATOM 1680 C C . GLU A 1 202 ? 4.701 7.283 -21.892 1.00 93.81 202 GLU A C 1
ATOM 1682 O O . GLU A 1 202 ? 4.981 6.206 -22.421 1.00 93.81 202 GLU A O 1
ATOM 1687 N N . GLN A 1 203 ? 5.544 8.320 -21.929 1.00 92.62 203 GLN A N 1
ATOM 1688 C CA . GLN A 1 203 ? 6.867 8.237 -22.551 1.00 92.62 203 GLN A CA 1
ATOM 1689 C C . GLN A 1 203 ? 7.791 7.285 -21.791 1.00 92.62 203 GLN A C 1
ATOM 1691 O O . GLN A 1 203 ? 8.560 6.557 -22.419 1.00 92.62 203 GLN A O 1
ATOM 1696 N N . PHE A 1 204 ? 7.722 7.290 -20.458 1.00 92.25 204 PHE A N 1
ATOM 1697 C CA . PHE A 1 204 ? 8.447 6.355 -19.605 1.00 92.25 204 PHE A CA 1
ATOM 1698 C C . PHE A 1 204 ? 8.060 4.904 -19.926 1.00 92.25 204 PHE A C 1
ATOM 1700 O O . PHE A 1 204 ? 8.928 4.105 -20.278 1.00 92.25 204 PHE A O 1
ATOM 1707 N N . LEU A 1 205 ? 6.763 4.587 -19.903 1.00 93.25 205 LEU A N 1
ATOM 1708 C CA . LEU A 1 205 ? 6.251 3.243 -20.178 1.00 93.25 205 LEU A CA 1
ATOM 1709 C C . LEU A 1 205 ? 6.614 2.765 -21.588 1.00 93.25 205 LEU A C 1
ATOM 1711 O O . LEU A 1 205 ? 7.032 1.622 -21.764 1.00 93.25 205 LEU A O 1
ATOM 1715 N N . LEU A 1 206 ? 6.551 3.648 -22.591 1.00 92.31 206 LEU A N 1
ATOM 1716 C CA . LEU A 1 206 ? 6.971 3.319 -23.955 1.00 92.31 206 LEU A CA 1
ATOM 1717 C C . LEU A 1 206 ? 8.462 2.947 -24.031 1.00 92.31 206 LEU A C 1
ATOM 1719 O O . LEU A 1 206 ? 8.841 2.031 -24.759 1.00 92.31 206 LEU A O 1
ATOM 1723 N N . ARG A 1 207 ? 9.326 3.640 -23.279 1.00 90.62 207 ARG A N 1
ATOM 1724 C CA . ARG A 1 207 ? 10.759 3.309 -23.213 1.00 90.62 207 ARG A CA 1
ATOM 1725 C C . ARG A 1 207 ? 10.989 1.967 -22.530 1.00 90.62 207 ARG A C 1
ATOM 1727 O O . ARG A 1 207 ? 11.788 1.185 -23.034 1.00 90.62 207 ARG A O 1
ATOM 1734 N N . VAL A 1 208 ? 10.284 1.693 -21.431 1.00 92.12 208 VAL A N 1
ATOM 1735 C CA . VAL A 1 208 ? 10.346 0.392 -20.749 1.00 92.12 208 VAL A CA 1
ATOM 1736 C C . VAL A 1 208 ? 9.918 -0.729 -21.697 1.00 92.12 208 VAL A C 1
ATOM 1738 O O . VAL A 1 208 ? 10.626 -1.726 -21.811 1.00 92.12 208 VAL A O 1
ATOM 1741 N N . GLN A 1 209 ? 8.836 -0.535 -22.454 1.00 92.31 209 GLN A N 1
ATOM 1742 C CA . GLN A 1 209 ? 8.387 -1.513 -23.442 1.00 92.31 209 GLN A CA 1
ATOM 1743 C C . GLN A 1 209 ? 9.469 -1.804 -24.491 1.00 92.31 209 GLN A C 1
ATOM 1745 O O . GLN A 1 209 ? 9.760 -2.964 -24.764 1.00 92.31 209 GLN A O 1
ATOM 1750 N N . HIS A 1 210 ? 10.140 -0.775 -25.020 1.00 90.94 210 HIS A N 1
ATOM 1751 C CA . HIS A 1 210 ? 11.252 -0.984 -25.953 1.00 90.94 210 HIS A CA 1
ATOM 1752 C C . HIS A 1 210 ? 12.426 -1.755 -25.333 1.00 90.94 210 HIS A C 1
ATOM 1754 O O . HIS A 1 210 ? 13.121 -2.481 -26.045 1.00 90.94 210 HIS A O 1
ATOM 1760 N N . VAL A 1 211 ? 12.670 -1.607 -24.026 1.00 89.94 211 VAL A N 1
ATOM 1761 C CA . VAL A 1 211 ? 13.652 -2.442 -23.322 1.00 89.94 211 VAL A CA 1
ATOM 1762 C C . VAL A 1 211 ? 13.168 -3.886 -23.281 1.00 89.94 211 VAL A C 1
ATOM 1764 O O . VAL A 1 211 ? 13.934 -4.788 -23.610 1.00 89.94 211 VAL A O 1
ATOM 1767 N N . PHE A 1 212 ? 11.905 -4.119 -22.925 1.00 92.00 212 PHE A N 1
ATOM 1768 C CA . PHE A 1 212 ? 11.330 -5.462 -22.862 1.00 92.00 212 PHE A CA 1
ATOM 1769 C C . PHE A 1 212 ? 11.311 -6.176 -24.212 1.00 92.00 212 PHE A C 1
ATOM 1771 O O . PHE A 1 212 ? 11.478 -7.395 -24.232 1.00 92.00 212 PHE A O 1
ATOM 1778 N N . ASP A 1 213 ? 11.169 -5.448 -25.318 1.00 90.62 213 ASP A N 1
ATOM 1779 C CA . ASP A 1 213 ? 11.194 -6.006 -26.674 1.00 90.62 213 ASP A CA 1
ATOM 1780 C C . ASP A 1 213 ? 12.570 -6.588 -27.056 1.00 90.62 213 ASP A C 1
ATOM 1782 O O . ASP A 1 213 ? 12.660 -7.420 -27.955 1.00 90.62 213 ASP A O 1
ATOM 1786 N N . ALA A 1 214 ? 13.652 -6.195 -26.370 1.00 88.25 214 ALA A N 1
ATOM 1787 C CA . ALA A 1 214 ? 14.998 -6.719 -26.619 1.00 88.25 214 ALA A CA 1
ATOM 1788 C C . ALA A 1 214 ? 15.265 -8.094 -25.971 1.00 88.25 214 ALA A C 1
ATOM 1790 O O . ALA A 1 214 ? 16.304 -8.709 -26.238 1.00 88.25 214 ALA A O 1
ATOM 1791 N N . TYR A 1 215 ? 14.353 -8.578 -25.121 1.00 91.00 215 TYR A N 1
ATOM 1792 C CA . TYR A 1 215 ? 14.518 -9.806 -24.345 1.00 91.00 215 TYR A CA 1
ATOM 1793 C C . TYR A 1 215 ? 13.342 -10.765 -24.559 1.00 91.00 215 TYR A C 1
ATOM 1795 O O . TYR A 1 215 ? 12.193 -10.359 -24.703 1.00 91.00 215 TYR A O 1
ATOM 1803 N N . ILE A 1 216 ? 13.626 -12.066 -24.556 1.00 93.25 216 ILE A N 1
ATOM 1804 C CA . ILE A 1 216 ? 12.610 -13.121 -24.562 1.00 93.25 216 ILE A CA 1
ATOM 1805 C C . ILE A 1 216 ? 11.969 -13.243 -23.183 1.00 93.25 216 ILE A C 1
ATOM 1807 O O . ILE A 1 216 ? 10.751 -13.394 -23.120 1.00 93.25 216 ILE A O 1
ATOM 1811 N N . ASP A 1 217 ? 12.774 -13.213 -22.116 1.00 94.38 217 ASP A N 1
ATOM 1812 C CA . ASP A 1 217 ? 12.316 -13.428 -20.741 1.00 94.38 217 ASP A CA 1
ATOM 1813 C C . ASP A 1 217 ? 13.339 -12.954 -19.692 1.00 94.38 217 ASP A C 1
ATOM 1815 O O . ASP A 1 217 ? 14.524 -12.784 -20.013 1.00 94.38 217 ASP A O 1
ATOM 1819 N N . PHE A 1 218 ? 12.883 -12.788 -18.447 1.00 94.31 218 PHE A N 1
ATOM 1820 C CA . PHE A 1 218 ? 13.710 -12.587 -17.255 1.00 94.31 218 PHE A CA 1
ATOM 1821 C C . PHE A 1 218 ? 13.495 -13.744 -16.269 1.00 94.31 218 PHE A C 1
ATOM 1823 O O . PHE A 1 218 ? 12.439 -13.887 -15.663 1.00 94.31 218 PHE A O 1
ATOM 1830 N N . GLU A 1 219 ? 14.522 -14.569 -16.079 1.00 95.00 219 GLU A N 1
ATOM 1831 C CA . GLU A 1 219 ? 14.464 -15.752 -15.218 1.00 95.00 219 GLU A CA 1
ATOM 1832 C C . GLU A 1 219 ? 15.231 -15.541 -13.904 1.00 95.00 219 GLU A C 1
ATOM 1834 O O . GLU A 1 219 ? 16.121 -14.695 -13.801 1.00 95.00 219 GLU A O 1
ATOM 1839 N N . ASN A 1 220 ? 14.930 -16.365 -12.892 1.00 95.56 220 ASN A N 1
ATOM 1840 C CA . ASN A 1 220 ? 15.654 -16.413 -11.611 1.00 95.56 220 ASN A CA 1
ATOM 1841 C C . ASN A 1 220 ? 15.767 -15.049 -10.904 1.00 95.56 220 ASN A C 1
ATOM 1843 O O . ASN A 1 220 ? 16.764 -14.779 -10.225 1.00 95.56 220 ASN A O 1
ATOM 1847 N N . ALA A 1 221 ? 14.754 -14.200 -11.083 1.00 95.31 221 ALA A N 1
ATOM 1848 C CA . ALA A 1 221 ? 14.719 -12.866 -10.520 1.00 95.31 221 ALA A CA 1
ATOM 1849 C C . ALA A 1 221 ? 14.683 -12.898 -8.989 1.00 95.31 221 ALA A C 1
ATOM 1851 O O . ALA A 1 221 ? 13.949 -13.670 -8.371 1.00 95.31 221 ALA A O 1
ATOM 1852 N N . LYS A 1 222 ? 15.501 -12.044 -8.383 1.00 96.25 222 LYS A N 1
ATOM 1853 C CA . LYS A 1 222 ? 15.524 -11.778 -6.948 1.00 96.25 222 LYS A CA 1
ATOM 1854 C C . LYS A 1 222 ? 16.014 -10.362 -6.700 1.00 96.25 222 LYS A C 1
ATOM 1856 O O . LYS A 1 222 ? 16.797 -9.814 -7.481 1.00 96.25 222 LYS A O 1
ATOM 1861 N N . TYR A 1 223 ? 15.611 -9.807 -5.573 1.00 96.69 223 TYR A N 1
ATOM 1862 C CA . TYR A 1 223 ? 16.064 -8.507 -5.118 1.00 96.69 223 TYR A CA 1
ATOM 1863 C C . TYR A 1 223 ? 16.239 -8.502 -3.601 1.00 96.69 223 TYR A C 1
ATOM 1865 O O . TYR A 1 223 ? 15.763 -9.391 -2.896 1.00 96.69 223 TYR A O 1
ATOM 1873 N N . GLU A 1 224 ? 16.974 -7.511 -3.122 1.00 97.56 224 GLU A N 1
ATOM 1874 C CA . GLU A 1 224 ? 17.154 -7.199 -1.711 1.00 97.56 224 GLU A CA 1
ATOM 1875 C C . GLU A 1 224 ? 17.118 -5.678 -1.575 1.00 97.56 224 GLU A C 1
ATOM 1877 O O . GLU A 1 224 ? 17.979 -4.995 -2.137 1.00 97.56 224 GLU A O 1
ATOM 1882 N N . ILE A 1 225 ? 16.129 -5.158 -0.849 1.00 97.50 225 ILE A N 1
ATOM 1883 C CA . ILE A 1 225 ? 16.091 -3.757 -0.421 1.00 97.50 225 ILE A CA 1
ATOM 1884 C C . ILE A 1 225 ? 17.048 -3.607 0.767 1.00 97.50 225 ILE A C 1
ATOM 1886 O O . ILE A 1 225 ? 16.986 -4.374 1.725 1.00 97.50 225 ILE A O 1
ATOM 1890 N N . GLN A 1 226 ? 17.974 -2.653 0.678 1.00 97.62 226 GLN A N 1
ATOM 1891 C CA . GLN A 1 226 ? 19.049 -2.457 1.656 1.00 97.62 226 GLN A CA 1
ATOM 1892 C C . GLN A 1 226 ? 18.862 -1.205 2.508 1.00 97.62 226 GLN A C 1
ATOM 1894 O O . GLN A 1 226 ? 19.281 -1.192 3.665 1.00 97.62 226 GLN A O 1
ATOM 1899 N N . ASP A 1 227 ? 18.279 -0.155 1.935 1.00 97.69 227 ASP A N 1
ATOM 1900 C CA . ASP A 1 227 ? 18.027 1.101 2.633 1.00 97.69 227 ASP A CA 1
ATOM 1901 C C . ASP A 1 227 ? 16.733 1.738 2.134 1.00 97.69 227 ASP A C 1
ATOM 1903 O O . ASP A 1 227 ? 16.398 1.677 0.946 1.00 97.69 227 ASP A O 1
ATOM 1907 N N . VAL A 1 228 ? 16.028 2.367 3.068 1.00 97.69 228 VAL A N 1
ATOM 1908 C CA . VAL A 1 228 ? 14.799 3.118 2.835 1.00 97.69 228 VAL A CA 1
ATOM 1909 C C . VAL A 1 228 ? 14.874 4.371 3.680 1.00 97.69 228 VAL A C 1
ATOM 1911 O O . VAL A 1 228 ? 15.090 4.322 4.892 1.00 97.69 228 VAL A O 1
ATOM 1914 N N . SER A 1 229 ? 14.705 5.520 3.040 1.00 97.19 229 SER A N 1
ATOM 1915 C CA . SER A 1 229 ? 14.772 6.798 3.728 1.00 97.19 229 SER A CA 1
ATOM 1916 C C . SER A 1 229 ? 13.790 7.779 3.130 1.00 97.19 229 SER A C 1
ATOM 1918 O O . SER A 1 229 ? 13.554 7.791 1.923 1.00 97.19 229 SER A O 1
ATOM 1920 N N . PHE A 1 230 ? 13.252 8.645 3.977 1.00 96.19 230 PHE A N 1
ATOM 1921 C CA . PHE A 1 230 ? 12.377 9.719 3.556 1.00 96.19 230 PHE A CA 1
ATOM 1922 C C . PHE A 1 230 ? 12.593 10.969 4.396 1.00 96.19 230 PHE A C 1
ATOM 1924 O O . PHE A 1 230 ? 13.077 10.935 5.530 1.00 96.19 230 PHE A O 1
ATOM 1931 N N . HIS A 1 231 ? 12.223 12.096 3.807 1.00 93.44 231 HIS A N 1
ATOM 1932 C CA . HIS A 1 231 ? 12.227 13.396 4.438 1.00 93.44 231 HIS A CA 1
ATOM 1933 C C . HIS A 1 231 ? 10.872 14.061 4.224 1.00 93.44 231 HIS A C 1
ATOM 1935 O O . HIS A 1 231 ? 10.493 14.356 3.088 1.00 93.44 231 HIS A O 1
ATOM 1941 N N . MET A 1 232 ? 10.172 14.309 5.330 1.00 89.31 232 MET A N 1
ATOM 1942 C CA . MET A 1 232 ? 8.932 15.079 5.342 1.00 89.31 232 MET A CA 1
ATOM 1943 C C . MET A 1 232 ? 9.245 16.572 5.312 1.00 89.31 232 MET A C 1
ATOM 1945 O O . MET A 1 232 ? 10.121 17.059 6.030 1.00 89.31 232 MET A O 1
ATOM 1949 N N . THR A 1 233 ? 8.492 17.309 4.510 1.00 83.12 233 THR A N 1
ATOM 1950 C CA . THR A 1 233 ? 8.523 18.764 4.421 1.00 83.12 233 THR A CA 1
ATOM 1951 C C . THR A 1 233 ? 7.134 19.300 4.754 1.00 83.12 233 THR A C 1
ATOM 1953 O O . THR A 1 233 ? 6.148 19.015 4.081 1.00 83.12 233 THR A O 1
ATOM 1956 N N . HIS A 1 234 ? 7.056 20.102 5.814 1.00 75.81 234 HIS A N 1
ATOM 1957 C CA . HIS A 1 234 ? 5.806 20.707 6.286 1.00 75.81 234 HIS A CA 1
ATOM 1958 C C . HIS A 1 234 ? 5.639 22.147 5.775 1.00 75.81 234 HIS A C 1
ATOM 1960 O O . HIS A 1 234 ? 5.143 23.018 6.487 1.00 75.81 234 HIS A O 1
ATOM 1966 N N . GLU A 1 235 ? 6.117 22.422 4.560 1.00 63.28 235 GLU A N 1
ATOM 1967 C CA . GLU A 1 235 ? 5.972 23.727 3.913 1.00 63.28 235 GLU A CA 1
ATOM 1968 C C . GLU A 1 235 ? 4.757 23.698 2.977 1.00 63.28 235 GLU A C 1
ATOM 1970 O O . GLU A 1 235 ? 4.809 23.078 1.920 1.00 63.28 235 GLU A O 1
ATOM 1975 N N . GLY A 1 236 ? 3.666 24.371 3.362 1.00 63.91 236 GLY A N 1
ATOM 1976 C CA . GLY A 1 236 ? 2.428 24.446 2.575 1.00 63.91 236 GLY A CA 1
ATOM 1977 C C . GLY A 1 236 ? 1.181 24.036 3.362 1.00 63.91 236 GLY A C 1
ATOM 1978 O O . GLY A 1 236 ? 1.244 23.850 4.576 1.00 63.91 236 GLY A O 1
ATOM 1979 N N . GLU A 1 237 ? 0.043 23.946 2.667 1.00 62.34 237 GLU A N 1
ATOM 1980 C CA . GLU A 1 237 ? -1.231 23.474 3.239 1.00 62.34 237 GLU A CA 1
ATOM 1981 C C . GLU A 1 237 ? -1.268 21.941 3.375 1.00 62.34 237 GLU A C 1
ATOM 1983 O O . GLU A 1 237 ? -1.889 21.436 4.306 1.00 62.34 237 GLU A O 1
ATOM 1988 N N . GLU A 1 238 ? -0.527 21.215 2.528 1.00 66.56 238 GLU A N 1
ATOM 1989 C CA . GLU A 1 238 ? -0.378 19.758 2.599 1.00 66.56 238 GLU A CA 1
ATOM 1990 C C . GLU A 1 238 ? 1.084 19.343 2.830 1.00 66.56 238 GLU A C 1
ATOM 1992 O O . GLU A 1 238 ? 1.996 19.912 2.217 1.00 66.56 238 GLU A O 1
ATOM 1997 N N . PRO A 1 239 ? 1.342 18.345 3.697 1.00 68.88 239 PRO A N 1
ATOM 1998 C CA . PRO A 1 239 ? 2.678 17.805 3.888 1.00 68.88 239 PRO A CA 1
ATOM 1999 C C . PRO A 1 239 ? 3.156 17.112 2.608 1.00 68.88 239 PRO A C 1
ATOM 2001 O O . PRO A 1 239 ? 2.546 16.161 2.118 1.00 68.88 239 PRO A O 1
ATOM 2004 N N . THR A 1 240 ? 4.296 17.562 2.095 1.00 83.75 240 THR A N 1
ATOM 2005 C CA . THR A 1 240 ? 4.987 16.901 0.985 1.00 83.75 240 THR A CA 1
ATOM 2006 C C . THR A 1 240 ? 6.187 16.144 1.518 1.00 83.75 240 THR A C 1
ATOM 2008 O O . THR A 1 240 ? 6.716 16.450 2.587 1.00 83.75 240 THR A O 1
ATOM 2011 N N . ALA A 1 241 ? 6.628 15.126 0.795 1.00 89.62 241 ALA A N 1
ATOM 2012 C CA . ALA A 1 241 ? 7.814 14.384 1.182 1.00 89.62 241 ALA A CA 1
ATOM 2013 C C . ALA A 1 241 ? 8.566 13.882 -0.037 1.00 89.62 241 ALA A C 1
ATOM 2015 O O . ALA A 1 241 ? 8.012 13.736 -1.126 1.00 89.62 241 ALA A O 1
ATOM 2016 N N . THR A 1 242 ? 9.846 13.609 0.166 1.00 94.25 242 THR A N 1
ATOM 2017 C CA . THR A 1 242 ? 10.655 12.871 -0.800 1.00 94.25 242 THR A CA 1
ATOM 2018 C C . THR A 1 242 ? 11.306 11.705 -0.094 1.00 94.25 242 THR A C 1
ATOM 2020 O O . THR A 1 242 ? 11.705 11.811 1.066 1.00 94.25 242 THR A O 1
ATOM 2023 N N . GLY A 1 243 ? 11.392 10.587 -0.790 1.00 96.25 243 GLY A N 1
ATOM 2024 C CA . GLY A 1 243 ? 11.941 9.354 -0.274 1.00 96.25 243 GLY A CA 1
ATOM 2025 C C . GLY A 1 243 ? 12.735 8.630 -1.337 1.00 96.25 243 GLY A C 1
ATOM 2026 O O . GLY A 1 243 ? 12.698 8.968 -2.523 1.00 96.25 243 GLY A O 1
ATOM 2027 N N . TYR A 1 244 ? 13.499 7.649 -0.895 1.00 97.38 244 TYR A N 1
ATOM 2028 C CA . TYR A 1 244 ? 14.157 6.715 -1.777 1.00 97.38 244 TYR A CA 1
ATOM 2029 C C . TYR A 1 244 ? 14.230 5.343 -1.126 1.00 97.38 244 TYR A C 1
ATOM 2031 O O . TYR A 1 244 ? 14.241 5.213 0.099 1.00 97.38 244 TYR A O 1
ATOM 2039 N N . THR A 1 245 ? 14.388 4.339 -1.976 1.00 98.19 245 THR A N 1
ATOM 2040 C CA . THR A 1 245 ? 14.924 3.040 -1.584 1.00 98.19 245 THR A CA 1
ATOM 2041 C C . THR A 1 245 ? 16.086 2.663 -2.490 1.00 98.19 245 THR A C 1
ATOM 2043 O O . THR A 1 245 ? 16.143 3.061 -3.658 1.00 98.19 245 THR A O 1
ATOM 2046 N N . GLU A 1 246 ? 17.044 1.924 -1.952 1.00 97.69 246 GLU A N 1
ATOM 2047 C CA . GLU A 1 246 ? 18.128 1.329 -2.720 1.00 97.69 246 GLU A CA 1
ATOM 2048 C C . GLU A 1 246 ? 18.377 -0.110 -2.295 1.00 97.69 246 GLU A C 1
ATOM 2050 O O . GLU A 1 246 ? 18.108 -0.521 -1.166 1.00 97.69 246 GLU A O 1
ATOM 2055 N N . GLY A 1 247 ? 18.899 -0.884 -3.233 1.00 97.62 247 GLY A N 1
ATOM 2056 C CA . GLY A 1 247 ? 19.090 -2.305 -3.039 1.00 97.62 247 GLY A CA 1
ATOM 2057 C C . GLY A 1 247 ? 19.874 -2.933 -4.170 1.00 97.62 247 GLY A C 1
ATOM 2058 O O . GLY A 1 247 ? 20.459 -2.240 -5.005 1.00 97.62 247 GLY A O 1
ATOM 2059 N N . ILE A 1 248 ? 19.890 -4.260 -4.197 1.00 96.94 248 ILE A N 1
ATOM 2060 C CA . ILE A 1 248 ? 20.531 -5.051 -5.246 1.00 96.94 248 ILE A CA 1
ATOM 2061 C C . ILE A 1 248 ? 19.480 -5.940 -5.893 1.00 96.94 248 ILE A C 1
ATOM 2063 O O . ILE A 1 248 ? 18.712 -6.601 -5.205 1.00 96.94 248 ILE A O 1
ATOM 2067 N N . LEU A 1 249 ? 19.495 -6.004 -7.220 1.00 95.44 249 LEU A N 1
ATOM 2068 C CA . LEU A 1 249 ? 18.723 -6.965 -7.999 1.00 95.44 249 LEU A CA 1
ATOM 2069 C C . LEU A 1 249 ? 19.643 -7.958 -8.708 1.00 95.44 249 LEU A C 1
ATOM 2071 O O . LEU A 1 249 ? 20.815 -7.671 -8.982 1.00 95.44 249 LEU A O 1
ATOM 2075 N N . GLU A 1 250 ? 19.112 -9.137 -9.002 1.00 95.75 250 GLU A N 1
ATOM 2076 C CA . GLU A 1 250 ? 19.784 -10.174 -9.774 1.00 95.75 250 GLU A CA 1
ATOM 2077 C C . GLU A 1 250 ? 18.758 -10.962 -10.592 1.00 95.75 250 GLU A C 1
ATOM 2079 O O . GLU A 1 250 ? 17.753 -11.406 -10.047 1.00 95.75 250 GLU A O 1
ATOM 2084 N N . TYR A 1 251 ? 19.009 -11.130 -11.889 1.00 95.38 251 TYR A N 1
ATOM 2085 C CA . TYR A 1 251 ? 18.177 -11.931 -12.789 1.00 95.38 251 TYR A CA 1
ATOM 2086 C C . TYR A 1 251 ? 18.981 -12.385 -14.014 1.00 95.38 251 TYR A C 1
ATOM 2088 O O . TYR A 1 251 ? 20.034 -11.828 -14.341 1.00 95.38 251 TYR A O 1
ATOM 2096 N N . ASP A 1 252 ? 18.481 -13.410 -14.693 1.00 95.44 252 ASP A N 1
ATOM 2097 C CA . ASP A 1 252 ? 19.020 -13.930 -15.942 1.00 95.44 252 ASP A CA 1
ATOM 2098 C C . ASP A 1 252 ? 18.172 -13.385 -17.108 1.00 95.44 252 ASP A C 1
ATOM 2100 O O . ASP A 1 252 ? 17.010 -13.750 -17.267 1.00 95.44 252 ASP A O 1
ATOM 2104 N N . ALA A 1 253 ? 18.740 -12.499 -17.929 1.00 93.62 253 ALA A N 1
ATOM 2105 C CA . ALA A 1 253 ? 18.069 -11.956 -19.107 1.00 93.62 253 ALA A CA 1
ATOM 2106 C C . ALA A 1 253 ? 18.291 -12.861 -20.324 1.00 93.62 253 ALA A C 1
ATOM 2108 O O . ALA A 1 253 ? 19.433 -13.084 -20.741 1.00 93.62 253 ALA A O 1
ATOM 2109 N N . VAL A 1 254 ? 17.208 -13.379 -20.902 1.00 94.81 254 VAL A N 1
ATOM 2110 C CA . VAL A 1 254 ? 17.248 -14.269 -22.068 1.00 94.81 254 VAL A CA 1
ATOM 2111 C C . VAL A 1 254 ? 17.113 -13.434 -23.338 1.00 94.81 254 VAL A C 1
ATOM 2113 O O . VAL A 1 254 ? 16.080 -12.815 -23.569 1.00 94.81 254 VAL A O 1
ATOM 2116 N N . LEU A 1 255 ? 18.144 -13.407 -24.180 1.00 90.75 255 LEU A N 1
ATOM 2117 C CA . LEU A 1 255 ? 18.134 -12.667 -25.447 1.00 90.75 255 LEU A CA 1
ATOM 2118 C C . LEU A 1 255 ? 17.460 -13.467 -26.575 1.00 90.75 255 LEU A C 1
ATOM 2120 O O . LEU A 1 255 ? 17.311 -14.686 -26.489 1.00 90.75 255 LEU A O 1
ATOM 2124 N N . GLU A 1 256 ? 17.127 -12.810 -27.694 1.00 88.12 256 GLU A N 1
ATOM 2125 C CA . GLU A 1 256 ? 16.528 -13.460 -28.878 1.00 88.12 256 GLU A CA 1
ATOM 2126 C C . GLU A 1 256 ? 17.350 -14.643 -29.425 1.00 88.12 256 GLU A C 1
ATOM 2128 O O . GLU A 1 256 ? 16.809 -15.645 -29.901 1.00 88.12 256 GLU A O 1
ATOM 2133 N N . ASN A 1 257 ? 18.680 -14.554 -29.335 1.00 89.75 257 ASN A N 1
ATOM 2134 C CA . ASN A 1 257 ? 19.605 -15.616 -29.739 1.00 89.75 257 ASN A CA 1
ATOM 2135 C C . ASN A 1 257 ? 19.685 -16.775 -28.717 1.00 89.75 257 ASN A C 1
ATOM 2137 O O . ASN A 1 257 ? 20.465 -17.707 -28.927 1.00 89.75 257 ASN A O 1
ATOM 2141 N N . LYS A 1 258 ? 18.876 -16.731 -27.646 1.00 89.56 258 LYS A N 1
ATOM 2142 C CA . LYS A 1 258 ? 18.862 -17.639 -26.486 1.00 89.56 258 LYS A CA 1
ATOM 2143 C C . LYS A 1 258 ? 20.132 -17.607 -25.636 1.00 89.56 258 LYS A C 1
ATOM 2145 O O . LYS A 1 258 ? 20.368 -18.519 -24.843 1.00 89.56 258 LYS A O 1
ATOM 2150 N N . GLU A 1 259 ? 20.968 -16.591 -25.812 1.00 93.75 259 GLU A N 1
ATOM 2151 C CA . GLU A 1 259 ? 22.049 -16.300 -24.881 1.00 93.75 259 GLU A CA 1
ATOM 2152 C C . GLU A 1 259 ? 21.462 -15.793 -23.564 1.00 93.75 259 GLU A C 1
ATOM 2154 O O . GLU A 1 259 ? 20.440 -15.106 -23.551 1.00 93.75 259 GLU A O 1
ATOM 2159 N N . ILE A 1 260 ? 22.106 -16.160 -22.459 1.00 94.62 260 ILE A N 1
ATOM 2160 C CA . ILE A 1 260 ? 21.705 -15.740 -21.121 1.00 94.62 260 ILE A CA 1
ATOM 2161 C C . ILE A 1 260 ? 22.720 -14.721 -20.627 1.00 94.62 260 ILE A C 1
ATOM 2163 O O . ILE A 1 260 ? 23.897 -15.044 -20.436 1.00 94.62 260 ILE A O 1
ATOM 2167 N N . GLN A 1 261 ? 22.249 -13.505 -20.375 1.00 93.06 261 GLN A N 1
ATOM 2168 C CA . GLN A 1 261 ? 23.024 -12.467 -19.723 1.00 93.06 261 GLN A CA 1
ATOM 2169 C C . GLN A 1 261 ? 22.666 -12.414 -18.240 1.00 93.06 261 GLN A C 1
ATOM 2171 O O . GLN A 1 261 ? 21.548 -12.080 -17.864 1.00 93.06 261 GLN A O 1
ATOM 2176 N N . LYS A 1 262 ? 23.647 -12.700 -17.384 1.00 94.31 262 LYS A N 1
ATOM 2177 C CA . LYS A 1 262 ? 23.477 -12.580 -15.935 1.00 94.31 262 LYS A CA 1
ATOM 2178 C C . LYS A 1 262 ? 23.590 -11.125 -15.519 1.00 94.31 262 LYS A C 1
ATOM 2180 O O . LYS A 1 262 ? 24.653 -10.521 -15.686 1.00 94.31 262 LYS A O 1
ATOM 2185 N N . ILE A 1 263 ? 22.523 -10.582 -14.955 1.00 92.56 263 ILE A N 1
ATOM 2186 C CA . ILE A 1 263 ? 22.476 -9.214 -14.458 1.00 92.56 263 ILE A CA 1
ATOM 2187 C C . ILE A 1 263 ? 22.499 -9.269 -12.938 1.00 92.56 263 ILE A C 1
ATOM 2189 O O . ILE A 1 263 ? 21.715 -9.973 -12.315 1.00 92.56 263 ILE A O 1
ATOM 2193 N N . LYS A 1 264 ? 23.431 -8.526 -12.342 1.00 95.06 264 LYS A N 1
ATOM 2194 C CA . LYS A 1 264 ? 23.483 -8.262 -10.907 1.00 95.06 264 LYS A CA 1
ATOM 2195 C C . LYS A 1 264 ? 23.905 -6.824 -10.709 1.00 95.06 264 LYS A C 1
ATOM 2197 O O . LYS A 1 264 ? 24.996 -6.451 -11.145 1.00 95.06 264 LYS A O 1
ATOM 2202 N N . SER A 1 265 ? 23.064 -6.025 -10.072 1.00 93.06 265 SER A N 1
ATOM 2203 C CA . SER A 1 265 ? 23.339 -4.600 -9.962 1.00 93.06 265 SER A CA 1
ATOM 2204 C C . SER A 1 265 ? 22.630 -3.930 -8.800 1.00 93.06 265 SER A C 1
ATOM 2206 O O . SER A 1 265 ? 21.533 -4.361 -8.449 1.00 93.06 265 SER A O 1
ATOM 2208 N N . PRO A 1 266 ? 23.198 -2.833 -8.261 1.00 96.19 266 PRO A N 1
ATOM 2209 C CA . PRO A 1 266 ? 22.412 -1.902 -7.479 1.00 96.19 266 PRO A CA 1
ATOM 2210 C C . PRO A 1 266 ? 21.259 -1.299 -8.291 1.00 96.19 266 PRO A C 1
ATOM 2212 O O . PRO A 1 266 ? 21.381 -1.102 -9.507 1.00 96.19 266 PRO A O 1
ATOM 2215 N N . PHE A 1 267 ? 20.193 -0.950 -7.584 1.00 95.62 267 PHE A N 1
ATOM 2216 C CA . PHE A 1 267 ? 19.132 -0.059 -8.035 1.00 95.62 267 PHE A CA 1
ATOM 2217 C C . PHE A 1 267 ? 18.902 1.033 -6.987 1.00 95.62 267 PHE A C 1
ATOM 2219 O O . PHE A 1 267 ? 19.223 0.859 -5.810 1.00 95.62 267 PHE A O 1
ATOM 2226 N N . LYS A 1 268 ? 18.340 2.162 -7.418 1.00 96.69 268 LYS A N 1
ATOM 2227 C CA . LYS A 1 268 ? 17.831 3.205 -6.530 1.00 96.69 268 LYS A CA 1
ATOM 2228 C C . LYS A 1 268 ? 16.566 3.820 -7.111 1.00 96.69 268 LYS A C 1
ATOM 2230 O O . LYS A 1 268 ? 16.584 4.306 -8.242 1.00 96.69 268 LYS A O 1
ATOM 2235 N N . LEU A 1 269 ? 15.494 3.798 -6.337 1.00 97.31 269 LEU A N 1
ATOM 2236 C CA . LEU A 1 269 ? 14.187 4.338 -6.692 1.00 97.31 269 LEU A CA 1
ATOM 2237 C C . LEU A 1 269 ? 13.922 5.572 -5.838 1.00 97.31 269 LEU A C 1
ATOM 2239 O O . LEU A 1 269 ? 14.287 5.588 -4.665 1.00 97.31 269 LEU A O 1
ATOM 2243 N N . TYR A 1 270 ? 13.322 6.604 -6.422 1.00 96.81 270 TYR A N 1
ATOM 2244 C CA . TYR A 1 270 ? 12.953 7.819 -5.705 1.00 96.81 270 TYR A CA 1
ATOM 2245 C C . TYR A 1 270 ? 11.457 8.045 -5.800 1.00 96.81 270 TYR A C 1
ATOM 2247 O O . TYR A 1 270 ? 10.883 8.014 -6.894 1.00 96.81 270 TYR A O 1
ATOM 2255 N N . MET A 1 271 ? 10.871 8.349 -4.652 1.00 97.06 271 MET A N 1
ATOM 2256 C CA . MET A 1 271 ? 9.448 8.560 -4.496 1.00 97.06 271 MET A CA 1
ATOM 2257 C C . MET A 1 271 ? 9.161 9.957 -3.959 1.00 97.06 271 MET A C 1
ATOM 2259 O O . MET A 1 271 ? 9.965 10.548 -3.233 1.00 97.06 271 MET A O 1
ATOM 2263 N N . GLN A 1 272 ? 8.008 10.490 -4.325 1.00 95.25 272 GLN A N 1
ATOM 2264 C CA . GLN A 1 272 ? 7.478 11.742 -3.807 1.00 95.25 272 GLN A CA 1
ATOM 2265 C C . GLN A 1 272 ? 6.129 11.468 -3.152 1.00 95.25 272 GLN A C 1
ATOM 2267 O O . GLN A 1 272 ? 5.383 10.619 -3.627 1.00 95.25 272 GLN A O 1
ATOM 2272 N N . HIS A 1 273 ? 5.828 12.177 -2.071 1.00 92.69 273 HIS A N 1
ATOM 2273 C CA . HIS A 1 273 ? 4.526 12.127 -1.421 1.00 92.69 273 HIS A CA 1
ATOM 2274 C C . HIS A 1 273 ? 3.711 13.349 -1.832 1.00 92.69 273 HIS A C 1
ATOM 2276 O O . HIS A 1 273 ? 4.115 14.485 -1.540 1.00 92.69 273 HIS A O 1
ATOM 2282 N N . ARG A 1 274 ? 2.592 13.118 -2.521 1.00 86.19 274 ARG A N 1
ATOM 2283 C CA . ARG A 1 274 ? 1.655 14.144 -2.996 1.00 86.19 274 ARG A CA 1
ATOM 2284 C C . ARG A 1 274 ? 0.230 13.627 -2.858 1.00 86.19 274 ARG A C 1
ATOM 2286 O O . ARG A 1 274 ? 0.006 12.433 -2.994 1.00 86.19 274 ARG A O 1
ATOM 2293 N N . PHE A 1 275 ? -0.712 14.523 -2.560 1.00 82.69 275 PHE A N 1
ATOM 2294 C CA . PHE A 1 275 ? -2.137 14.189 -2.447 1.00 82.69 275 PHE A CA 1
ATOM 2295 C C . PHE A 1 275 ? -2.433 13.014 -1.491 1.00 82.69 275 PHE A C 1
ATOM 2297 O O . PHE A 1 275 ? -3.376 12.259 -1.695 1.00 82.69 275 PHE A O 1
ATOM 2304 N N . GLY A 1 276 ? -1.612 12.849 -0.447 1.00 84.31 276 GLY A N 1
ATOM 2305 C CA . GLY A 1 276 ? -1.788 11.808 0.570 1.00 84.31 276 GLY A CA 1
ATOM 2306 C C . GLY A 1 276 ? -1.206 10.430 0.237 1.00 84.31 276 GLY A C 1
ATOM 2307 O O . GLY A 1 276 ? -1.371 9.522 1.046 1.00 84.31 276 GLY A O 1
ATOM 2308 N N . TYR A 1 277 ? -0.516 10.252 -0.894 1.00 88.38 277 TYR A N 1
ATOM 2309 C CA . TYR A 1 277 ? 0.099 8.971 -1.252 1.00 88.38 277 TYR A CA 1
ATOM 2310 C C . TYR A 1 277 ? 1.501 9.137 -1.855 1.00 88.38 277 TYR A C 1
ATOM 2312 O O . TYR A 1 277 ? 1.940 10.236 -2.205 1.00 88.38 277 TYR A O 1
ATOM 2320 N N . TRP A 1 278 ? 2.250 8.032 -1.900 1.00 94.75 278 TRP A N 1
ATOM 2321 C CA . TRP A 1 278 ? 3.598 7.976 -2.464 1.00 94.75 278 TRP A CA 1
ATOM 2322 C C . TRP A 1 278 ? 3.559 7.544 -3.932 1.00 94.75 278 TRP A C 1
ATOM 2324 O O . TRP A 1 278 ? 2.826 6.632 -4.295 1.00 94.75 278 TRP A O 1
ATOM 2334 N N . GLU A 1 279 ? 4.409 8.154 -4.755 1.00 95.81 279 GLU A N 1
ATOM 2335 C CA . GLU A 1 279 ? 4.562 7.828 -6.175 1.00 95.81 279 GLU A CA 1
ATOM 2336 C C . GLU A 1 279 ? 6.043 7.767 -6.550 1.00 95.81 279 GLU A C 1
ATOM 2338 O O . GLU A 1 279 ? 6.838 8.625 -6.156 1.00 95.81 279 GLU A O 1
ATOM 2343 N N . LEU A 1 280 ? 6.417 6.794 -7.372 1.00 96.38 280 LEU A N 1
ATOM 2344 C CA . LEU A 1 280 ? 7.713 6.685 -8.023 1.00 96.38 280 LEU A CA 1
ATOM 2345 C C . LEU A 1 280 ? 7.850 7.780 -9.083 1.00 96.38 280 LEU A C 1
ATOM 2347 O O . LEU A 1 280 ? 7.044 7.848 -10.006 1.00 96.38 280 LEU A O 1
ATOM 2351 N N . PHE A 1 281 ? 8.889 8.612 -8.983 1.00 95.25 281 PHE A N 1
ATOM 2352 C CA . PHE A 1 281 ? 9.147 9.691 -9.951 1.00 95.25 281 PHE A CA 1
ATOM 2353 C C . PHE A 1 281 ? 10.537 9.617 -10.592 1.00 95.25 281 PHE A C 1
ATOM 2355 O O . PHE A 1 281 ? 10.813 10.319 -11.563 1.00 95.25 281 PHE A O 1
ATOM 2362 N N . LYS A 1 282 ? 11.456 8.792 -10.073 1.00 95.00 282 LYS A N 1
ATOM 2363 C CA . LYS A 1 282 ? 12.779 8.599 -10.682 1.00 95.00 282 LYS A CA 1
ATOM 2364 C C . LYS A 1 282 ? 13.336 7.215 -10.395 1.00 95.00 282 LYS A C 1
ATOM 2366 O O . LYS A 1 282 ? 13.249 6.714 -9.278 1.00 95.00 282 LYS A O 1
ATOM 2371 N N . ILE A 1 283 ? 13.979 6.640 -11.407 1.00 94.62 283 ILE A N 1
ATOM 2372 C CA . ILE A 1 283 ? 14.527 5.287 -11.364 1.00 94.62 283 ILE A CA 1
ATOM 2373 C C . ILE A 1 283 ? 15.978 5.320 -11.825 1.00 94.62 283 ILE A C 1
ATOM 2375 O O . ILE A 1 283 ? 16.283 5.774 -12.925 1.00 94.62 283 ILE A O 1
ATOM 2379 N N . ASN A 1 284 ? 16.869 4.802 -10.988 1.00 92.88 284 ASN A N 1
ATOM 2380 C CA . ASN A 1 284 ? 18.257 4.537 -11.330 1.00 92.88 284 ASN A CA 1
ATOM 2381 C C . ASN A 1 284 ? 18.479 3.024 -11.281 1.00 92.88 284 ASN A C 1
ATOM 2383 O O . ASN A 1 284 ? 18.740 2.459 -10.218 1.00 92.88 284 ASN A O 1
ATOM 2387 N N . MET A 1 285 ? 18.385 2.367 -12.432 1.00 89.19 285 MET A N 1
ATOM 2388 C CA . MET A 1 285 ? 18.532 0.919 -12.549 1.00 89.19 285 MET A CA 1
ATOM 2389 C C . MET A 1 285 ? 19.193 0.574 -13.891 1.00 89.19 285 MET A C 1
ATOM 2391 O O . MET A 1 285 ? 18.849 1.173 -14.908 1.00 89.19 285 MET A O 1
ATOM 2395 N N . PRO A 1 286 ? 20.148 -0.367 -13.956 1.00 74.94 286 PRO A N 1
ATOM 2396 C CA . PRO A 1 286 ? 20.756 -0.730 -15.231 1.00 74.94 286 PRO A CA 1
ATOM 2397 C C . PRO A 1 286 ? 19.789 -1.493 -16.118 1.00 74.94 286 PRO A C 1
ATOM 2399 O O . PRO A 1 286 ? 18.948 -2.254 -15.648 1.00 74.94 286 PRO A O 1
ATOM 2402 N N . GLY A 1 287 ? 19.954 -1.302 -17.423 1.00 69.94 287 GLY A N 1
ATOM 2403 C CA . GLY A 1 287 ? 18.982 -1.756 -18.413 1.00 69.94 287 GLY A CA 1
ATOM 2404 C C . GLY A 1 287 ? 17.825 -0.774 -18.592 1.00 69.94 287 GLY A C 1
ATOM 2405 O O . GLY A 1 287 ? 17.176 -0.818 -19.629 1.00 69.94 287 GLY A O 1
ATOM 2406 N N . LEU A 1 288 ? 17.635 0.164 -17.658 1.00 70.88 288 LEU A N 1
ATOM 2407 C CA . LEU A 1 288 ? 16.670 1.251 -17.746 1.00 70.88 288 LEU A CA 1
ATOM 2408 C C . LEU A 1 288 ? 17.392 2.596 -17.587 1.00 70.88 288 LEU A C 1
ATOM 2410 O O . LEU A 1 288 ? 17.334 3.250 -16.547 1.00 70.88 288 LEU A O 1
ATOM 2414 N N . GLU A 1 289 ? 18.133 2.993 -18.622 1.00 56.44 289 GLU A N 1
ATOM 2415 C CA . GLU A 1 289 ? 18.675 4.351 -18.690 1.00 56.44 289 GLU A CA 1
ATOM 2416 C C . GLU A 1 289 ? 17.623 5.273 -19.322 1.00 56.44 289 GLU A C 1
ATOM 2418 O O . GLU A 1 289 ? 17.272 5.099 -20.490 1.00 56.44 289 GLU A O 1
ATOM 2423 N N . LEU A 1 290 ? 17.093 6.210 -18.529 1.00 51.00 290 LEU A N 1
ATOM 2424 C CA . LEU A 1 290 ? 16.141 7.236 -18.970 1.00 51.00 290 LEU A CA 1
ATOM 2425 C C . LEU A 1 290 ? 16.821 8.424 -19.638 1.00 51.00 290 LEU A C 1
ATOM 2427 O O . LEU A 1 290 ? 17.772 8.941 -19.018 1.00 51.00 290 LEU A O 1
#

pLDDT: mean 86.98, std 13.53, range [34.19, 98.19]